Protein AF-A0A271LYV7-F1 (afdb_monomer)

Mean predicted aligned error: 6.84 Å

Radius of gyration: 20.41 Å; Cα contacts (8 Å, |Δi|>4): 568; chains: 1; bounding box: 46×33×56 Å

Solvent-accessible surface area (backbone atoms only — not comparable to full-atom values): 12075 Å² total; per-residue (Å²): 91,60,90,87,60,92,38,33,35,33,24,36,83,88,66,82,36,38,42,35,34,33,42,36,64,50,65,53,48,30,41,21,60,46,59,54,75,88,30,50,50,43,58,80,42,48,75,67,23,56,39,28,34,37,87,86,59,67,81,47,82,77,70,75,66,59,60,60,61,62,74,26,43,58,13,31,33,40,42,34,36,40,40,54,61,94,69,67,44,24,71,50,49,43,35,32,32,33,41,64,59,29,42,28,34,79,88,65,52,62,40,80,49,44,76,68,36,46,28,40,44,59,20,70,74,34,68,42,75,43,90,84,41,51,96,40,43,35,37,37,38,39,58,38,63,32,62,46,77,44,77,39,74,88,72,35,60,53,79,41,64,74,47,77,50,70,49,67,90,70,21,27,49,38,37,38,39,41,45,66,94,60,68,48,67,69,28,28,47,30,30,42,31,36,44,67,49,91,73,57,57,78,40,43,37,40,36,36,30,71,73,83,50,78,44,72,46,72,53,89,86,85,128

Nearest PDB structures (foldseek):
  6jpv-assembly1_B-2  TM=2.930E-01  e=7.916E+00  Homo sapiens
  5z8i-assembly1_A  TM=2.852E-01  e=6.124E+00  Saccharomyces cerevisiae S288C
  7krw-assembly3_A  TM=2.477E-01  e=6.786E+00  Escherichia coli K-12

Secondary structure (DSSP, 8-state):
--TT--S-EEE-SS-SSS--EEEEEEEEEEPTT---GGGEEETTSEEEEEEEE-TT----TTGGG--SSS-PPSEEEEEEEEE--SS--TT---EEEE-TTS-BBTT-PBP--EEEEEPB--PPPPEEE-TT--SSEEEEEESS-EEEEEEETTT---SS-EEEEE-TTT-SEEEEEE--TT--TT-EEEEEEEESSTT--EEEEEEEE-SSSEEEEEPPP--

Sequence (223 aa):
MLDGWPGGMTADFDRDGKIDHIFFMFSEELKGASLSEDDITVEGYTVLSAKTIGDEQTGSLEDLGAEFEGTGDDGVVLIVKLKEGADEDTSATPAITIANNALFDLAGNAFAGLENVPAFDFAPPVATLETSSTKTNIHLQFSEEVSQVTLDTDDTTVSGAVKITFDPSTSTVAEIEVDDSGLNDGDVIKLEIEELSLAKIDIDCILTWDGTKWNVKMGDFYF

pLDDT: mean 84.83, std 13.21, range [38.84, 97.5]

Foldseek 3Di:
DPPPDPAWEFADQVLPLAGFKTKDFAPAWWQFFQADLVQKDWPQKRWAEKTADAPPCFDDVVNLPDGPGGPHDTYRMMMITIDHDPARALPAFIFMWGHWQSIAGPVGDTDGIDGRHTHFRDYDWHWDWDPPDDPFKTKIFTSDFFQDKAWPPVPFFQPFDKDWDDDSVVRGIIIIGTDPPRDDAFGKTWIWIQGPGPVRDTKIWIWGDRVGDTDIDIHDDGD

Structure (mmCIF, N/CA/C/O backbone):
data_AF-A0A271LYV7-F1
#
_entry.id   AF-A0A271LYV7-F1
#
loop_
_atom_site.group_PDB
_atom_site.id
_atom_site.type_symbol
_atom_site.label_atom_id
_atom_site.label_alt_id
_atom_site.label_comp_id
_atom_site.label_asym_id
_atom_site.label_entity_id
_atom_site.label_seq_id
_atom_site.pdbx_PDB_ins_code
_atom_site.Cartn_x
_atom_site.Cartn_y
_atom_site.Cartn_z
_atom_site.occupancy
_atom_site.B_iso_or_equiv
_atom_site.auth_seq_id
_atom_site.auth_comp_id
_atom_site.auth_asym_id
_atom_site.auth_atom_id
_atom_site.p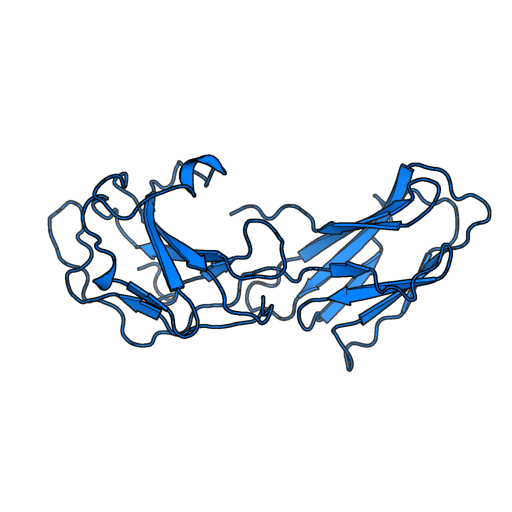dbx_PDB_model_num
ATOM 1 N N . MET A 1 1 ? 19.853 10.961 -13.250 1.00 48.78 1 MET A N 1
ATOM 2 C CA . MET A 1 1 ? 18.901 10.554 -12.199 1.00 48.78 1 MET A CA 1
ATOM 3 C C . MET A 1 1 ? 18.852 11.646 -11.139 1.00 48.78 1 MET A C 1
ATOM 5 O O . MET A 1 1 ? 19.821 12.400 -11.066 1.00 48.78 1 MET A O 1
ATOM 9 N N . LEU A 1 2 ? 17.793 11.746 -10.323 1.00 38.84 2 LEU A N 1
ATOM 10 C CA . LEU A 1 2 ? 17.992 12.294 -8.975 1.00 38.84 2 LEU A CA 1
ATOM 11 C C . LEU A 1 2 ? 19.136 11.475 -8.371 1.00 38.84 2 LEU A C 1
ATOM 13 O O . LEU A 1 2 ? 19.071 10.246 -8.342 1.00 38.84 2 LEU A O 1
ATOM 17 N N . ASP A 1 3 ? 20.248 12.138 -8.078 1.00 40.31 3 ASP A N 1
ATOM 18 C CA . ASP A 1 3 ? 21.507 11.487 -7.730 1.00 40.31 3 ASP A CA 1
ATOM 19 C C . ASP A 1 3 ? 21.304 10.705 -6.417 1.00 40.31 3 ASP A C 1
ATOM 21 O O . ASP A 1 3 ? 21.305 11.293 -5.338 1.00 40.31 3 ASP A O 1
ATOM 25 N N . GLY A 1 4 ? 21.018 9.397 -6.508 1.00 48.81 4 GLY A N 1
ATOM 26 C CA . GLY A 1 4 ? 20.889 8.513 -5.344 1.00 48.81 4 GLY A CA 1
ATOM 27 C C . GLY A 1 4 ? 19.790 7.443 -5.357 1.00 48.81 4 GLY A C 1
ATOM 28 O O . GLY A 1 4 ? 19.867 6.555 -4.515 1.00 48.81 4 GLY A O 1
ATOM 29 N N . TRP A 1 5 ? 18.805 7.472 -6.265 1.00 60.53 5 TRP A N 1
ATOM 30 C CA . TRP A 1 5 ? 17.665 6.532 -6.220 1.00 60.53 5 TRP A CA 1
ATOM 31 C C . TRP A 1 5 ? 17.512 5.758 -7.539 1.00 60.53 5 TRP A C 1
ATOM 33 O O . TRP A 1 5 ? 16.714 6.139 -8.388 1.00 60.53 5 TRP A O 1
ATOM 43 N N . PRO A 1 6 ? 18.307 4.695 -7.765 1.00 61.03 6 PRO A N 1
ATOM 44 C CA . PRO A 1 6 ? 18.199 3.881 -8.977 1.00 61.03 6 PRO A CA 1
ATOM 45 C C . PRO A 1 6 ? 17.039 2.866 -8.935 1.00 61.03 6 PRO A C 1
ATOM 47 O O . PRO A 1 6 ? 16.822 2.179 -9.929 1.00 61.03 6 PRO A O 1
ATOM 50 N N . GLY A 1 7 ? 16.345 2.728 -7.799 1.00 77.00 7 GLY A N 1
ATOM 51 C CA . GLY A 1 7 ? 15.231 1.795 -7.602 1.00 77.00 7 GLY A CA 1
ATOM 52 C C . GLY A 1 7 ? 13.869 2.459 -7.794 1.00 77.00 7 GLY A C 1
ATOM 53 O O . GLY A 1 7 ? 13.738 3.671 -7.627 1.00 77.00 7 GLY A O 1
ATOM 54 N N . GLY A 1 8 ? 12.865 1.658 -8.151 1.00 89.38 8 GLY A N 1
ATOM 55 C CA . GLY A 1 8 ? 11.474 2.108 -8.163 1.00 89.38 8 GLY A CA 1
ATOM 56 C C . GLY A 1 8 ? 10.907 2.222 -6.745 1.00 89.38 8 GLY A C 1
ATOM 57 O O . GLY A 1 8 ? 11.464 1.638 -5.823 1.00 89.38 8 GLY A O 1
ATOM 58 N N . MET A 1 9 ? 9.823 2.969 -6.565 1.00 90.31 9 MET A N 1
ATOM 59 C CA . MET A 1 9 ? 9.079 3.092 -5.303 1.00 90.31 9 MET A CA 1
ATOM 60 C C . MET A 1 9 ? 7.790 2.284 -5.422 1.00 90.31 9 MET A C 1
ATOM 62 O O . MET A 1 9 ? 7.043 2.513 -6.377 1.00 90.31 9 MET A O 1
ATOM 66 N N . THR A 1 10 ? 7.554 1.331 -4.521 1.00 91.81 10 THR A N 1
ATOM 67 C CA . THR A 1 10 ? 6.313 0.541 -4.503 1.00 91.81 10 THR A CA 1
ATOM 68 C C . THR A 1 10 ? 5.132 1.393 -4.056 1.00 91.81 10 THR A C 1
ATOM 70 O O . THR A 1 10 ? 5.293 2.400 -3.370 1.00 91.81 10 THR A O 1
ATOM 73 N N . ALA A 1 11 ? 3.933 1.015 -4.480 1.00 88.38 11 ALA A N 1
ATOM 74 C CA . ALA A 1 11 ? 2.702 1.602 -3.986 1.00 88.38 11 ALA A CA 1
ATOM 75 C C . ALA A 1 11 ? 1.562 0.585 -4.043 1.00 88.38 11 ALA A C 1
ATOM 77 O O . ALA A 1 11 ? 1.473 -0.202 -4.988 1.00 88.38 11 ALA A O 1
ATOM 78 N N . ASP A 1 12 ? 0.686 0.680 -3.048 1.00 87.12 12 ASP A N 1
ATOM 79 C CA . ASP A 1 12 ? -0.657 0.112 -3.043 1.00 87.12 12 ASP A CA 1
ATOM 80 C C . ASP A 1 12 ? -1.643 1.257 -3.318 1.00 87.12 12 ASP A C 1
ATOM 82 O O . ASP A 1 12 ? -1.984 2.062 -2.443 1.00 87.12 12 ASP A O 1
ATOM 86 N N . PHE A 1 13 ? -2.004 1.418 -4.587 1.00 83.75 13 PHE A N 1
ATOM 87 C CA . PHE A 1 13 ? -2.774 2.561 -5.053 1.00 83.75 13 PHE A CA 1
ATOM 88 C C . PHE A 1 13 ? -4.265 2.427 -4.725 1.00 83.75 13 PHE A C 1
ATOM 90 O O . PHE A 1 13 ? -4.916 3.434 -4.416 1.00 83.75 13 PHE A O 1
ATOM 97 N N . ASP A 1 14 ? -4.822 1.215 -4.795 1.00 82.88 14 ASP A N 1
ATOM 98 C CA . ASP A 1 14 ? -6.233 0.950 -4.488 1.00 82.88 14 ASP A CA 1
ATOM 99 C C . ASP A 1 14 ? -6.501 0.536 -3.028 1.00 82.88 14 ASP A C 1
ATOM 101 O O . ASP A 1 14 ? -7.663 0.545 -2.599 1.00 82.88 14 ASP A O 1
ATOM 105 N N . ARG A 1 15 ? -5.437 0.360 -2.237 1.00 81.38 15 ARG A N 1
ATOM 106 C CA . ARG A 1 15 ? -5.425 0.091 -0.790 1.00 81.38 15 ARG A CA 1
ATOM 107 C C . ARG A 1 15 ? -6.021 -1.259 -0.434 1.00 81.38 15 ARG A C 1
ATOM 109 O O . ARG A 1 15 ? -6.722 -1.376 0.580 1.00 81.38 15 ARG A O 1
ATOM 116 N N . ASP A 1 16 ? -5.806 -2.255 -1.284 1.00 83.62 16 ASP A N 1
ATOM 117 C CA . ASP A 1 16 ? -6.280 -3.619 -1.064 1.00 83.62 16 ASP A CA 1
ATOM 118 C C . ASP A 1 16 ? -5.273 -4.510 -0.311 1.00 83.62 16 ASP A C 1
ATOM 120 O O . ASP A 1 16 ? -5.559 -5.687 -0.081 1.00 83.62 16 ASP A O 1
ATOM 124 N N . GLY A 1 17 ? -4.156 -3.935 0.148 1.00 86.00 17 GLY A N 1
ATOM 125 C CA . GLY A 1 17 ? -3.074 -4.631 0.841 1.00 86.00 17 GLY A CA 1
ATOM 126 C C . GLY A 1 17 ? -2.022 -5.182 -0.114 1.00 86.00 17 GLY A C 1
ATOM 127 O O . GLY A 1 17 ? -1.203 -6.001 0.309 1.00 86.00 17 GLY A O 1
ATOM 128 N N . LYS A 1 18 ? -2.055 -4.783 -1.392 1.00 89.38 18 LYS A N 1
ATOM 129 C CA . LYS A 1 18 ? -1.162 -5.308 -2.422 1.00 89.38 18 LYS A CA 1
ATOM 130 C C . LYS A 1 18 ? -0.436 -4.217 -3.168 1.00 89.38 18 LYS A C 1
ATOM 132 O O . LYS A 1 18 ? -0.996 -3.190 -3.531 1.00 89.38 18 LYS A O 1
ATOM 137 N N . ILE A 1 19 ? 0.816 -4.493 -3.501 1.00 91.69 19 ILE A N 1
ATOM 138 C CA . ILE A 1 19 ? 1.571 -3.624 -4.394 1.00 91.69 19 ILE A CA 1
ATOM 139 C C . ILE A 1 19 ? 1.031 -3.804 -5.812 1.00 91.69 19 ILE A C 1
ATOM 141 O O . ILE A 1 19 ? 1.213 -4.840 -6.465 1.00 91.69 19 ILE A O 1
ATOM 145 N N . ASP A 1 20 ? 0.395 -2.755 -6.315 1.00 91.00 20 ASP A N 1
ATOM 146 C CA . ASP A 1 20 ? -0.193 -2.705 -7.647 1.00 91.00 20 ASP A CA 1
ATOM 147 C C . ASP A 1 20 ? 0.516 -1.694 -8.563 1.00 91.00 20 ASP A C 1
ATOM 149 O O . ASP A 1 20 ? 0.279 -1.703 -9.775 1.00 91.00 20 ASP A O 1
ATOM 153 N N . HIS A 1 21 ? 1.447 -0.886 -8.034 1.00 91.50 21 HIS A N 1
ATOM 154 C CA . HIS A 1 21 ? 2.257 0.045 -8.821 1.00 91.50 21 HIS A CA 1
ATOM 155 C C . HIS A 1 21 ? 3.717 0.146 -8.358 1.00 91.50 21 HIS A C 1
ATOM 157 O O . HIS A 1 21 ? 4.052 -0.028 -7.187 1.00 91.50 21 HIS A O 1
ATOM 163 N N . ILE A 1 22 ? 4.597 0.487 -9.304 1.00 91.88 22 ILE A N 1
ATOM 164 C CA . ILE A 1 22 ? 5.955 0.971 -9.037 1.00 91.88 22 ILE A CA 1
ATOM 165 C C . ILE A 1 22 ? 6.205 2.262 -9.819 1.00 91.88 22 ILE A C 1
ATOM 167 O O . ILE A 1 22 ? 5.954 2.330 -11.025 1.00 91.88 22 ILE A O 1
ATOM 171 N N . PHE A 1 23 ? 6.763 3.263 -9.141 1.00 89.38 23 PHE A N 1
ATOM 172 C CA . PHE A 1 23 ? 7.129 4.559 -9.712 1.00 89.38 23 PHE A CA 1
ATOM 173 C C . PHE A 1 23 ? 8.644 4.690 -9.878 1.00 89.38 23 PHE A C 1
ATOM 175 O O . PHE A 1 23 ? 9.401 4.416 -8.950 1.00 89.38 23 PHE A O 1
ATOM 182 N N . PHE A 1 24 ? 9.099 5.185 -11.028 1.00 89.12 24 PHE A N 1
ATOM 183 C CA . PHE A 1 24 ? 10.498 5.558 -11.257 1.00 89.12 24 PHE A CA 1
ATOM 184 C C . PHE A 1 24 ? 10.589 7.029 -11.625 1.00 89.12 24 PHE A C 1
ATOM 186 O O . PHE A 1 24 ? 9.829 7.501 -12.468 1.00 89.12 24 PHE A O 1
ATOM 193 N N . MET A 1 25 ? 11.570 7.730 -11.059 1.00 86.88 25 MET A N 1
ATOM 194 C CA . MET A 1 25 ? 11.865 9.120 -11.401 1.00 86.88 25 MET A CA 1
ATOM 195 C C . MET A 1 25 ? 13.155 9.214 -12.214 1.00 86.88 25 MET A C 1
ATOM 197 O O . MET A 1 25 ? 14.236 8.824 -11.764 1.00 86.88 25 MET A O 1
ATOM 201 N N . PHE A 1 26 ? 13.058 9.792 -13.404 1.00 86.12 26 PHE A N 1
ATOM 202 C CA . PHE A 1 26 ? 14.192 10.059 -14.277 1.00 86.12 26 PHE A CA 1
ATOM 203 C C . PHE A 1 26 ? 14.665 11.507 -14.106 1.00 86.12 26 PHE A C 1
ATOM 205 O O . PHE A 1 26 ? 13.935 12.379 -13.649 1.00 86.12 26 PHE A O 1
ATOM 212 N N . SER A 1 27 ? 15.931 11.784 -14.435 1.00 86.81 27 SER A N 1
ATOM 213 C CA . SER A 1 27 ? 16.455 13.166 -14.378 1.00 86.81 27 SER A CA 1
ATOM 214 C C . SER A 1 27 ? 16.060 14.034 -15.562 1.00 86.81 27 SER A C 1
ATOM 216 O O . SER A 1 27 ? 16.416 15.208 -15.594 1.00 86.81 27 SER A O 1
ATOM 218 N N . GLU A 1 28 ? 15.441 13.436 -16.568 1.00 88.19 28 GLU A N 1
ATOM 219 C CA . GLU A 1 28 ? 15.064 14.081 -17.813 1.00 88.19 28 GLU A CA 1
ATOM 220 C C . GLU A 1 28 ? 13.794 13.434 -18.351 1.00 88.19 28 GLU A C 1
ATOM 222 O O . GLU A 1 28 ? 13.420 12.339 -17.921 1.00 88.19 28 GLU A O 1
ATOM 227 N N . GLU A 1 29 ? 13.134 14.131 -19.270 1.00 90.00 29 GLU A N 1
ATOM 228 C CA . GLU A 1 29 ? 11.930 13.632 -19.918 1.00 90.00 29 GLU A CA 1
ATOM 229 C C . GLU A 1 29 ? 12.264 12.446 -20.824 1.00 90.00 29 GLU A C 1
ATOM 231 O O . GLU A 1 29 ? 13.094 12.521 -21.738 1.00 90.00 29 GLU A O 1
ATOM 236 N N . LEU A 1 30 ? 11.574 11.347 -20.560 1.00 88.62 30 LEU A N 1
ATOM 237 C CA . LEU A 1 30 ? 11.517 10.176 -21.403 1.00 88.62 30 LEU A CA 1
ATOM 238 C C . LEU A 1 30 ? 10.464 10.364 -22.484 1.00 88.62 30 LEU A C 1
ATOM 240 O O . LEU A 1 30 ? 9.424 10.984 -22.275 1.00 88.62 30 LEU A O 1
ATOM 244 N N . LYS A 1 31 ? 10.718 9.747 -23.629 1.00 88.69 31 LYS A N 1
ATOM 245 C CA . LYS A 1 31 ? 9.771 9.651 -24.725 1.00 88.69 31 LYS A CA 1
ATOM 246 C C . LYS A 1 31 ? 8.730 8.572 -24.436 1.00 88.69 31 LYS A C 1
ATOM 248 O O . LYS A 1 31 ? 9.086 7.395 -24.304 1.00 88.69 31 LYS A O 1
ATOM 253 N N . GLY A 1 32 ? 7.448 8.929 -24.449 1.00 75.25 32 GLY A N 1
ATOM 254 C CA . GLY A 1 32 ? 6.411 8.050 -23.895 1.00 75.25 32 GLY A CA 1
ATOM 255 C C . GLY A 1 32 ? 5.999 6.819 -24.701 1.00 75.25 32 GLY A C 1
ATOM 256 O O . GLY A 1 32 ? 5.291 5.953 -24.195 1.00 75.25 32 GLY A O 1
ATOM 257 N N . ALA A 1 33 ? 6.501 6.664 -25.926 1.00 67.06 33 ALA A N 1
ATOM 258 C CA . ALA A 1 33 ? 6.183 5.537 -26.807 1.00 67.06 33 ALA A CA 1
ATOM 259 C C . ALA A 1 33 ? 7.349 4.544 -26.996 1.00 67.06 33 ALA A C 1
ATOM 261 O O . ALA A 1 33 ? 7.632 4.149 -28.128 1.00 67.06 33 ALA A O 1
ATOM 262 N N . SER A 1 34 ? 8.071 4.186 -25.929 1.00 67.75 34 SER A N 1
ATOM 263 C CA . SER A 1 34 ? 9.285 3.352 -26.038 1.00 67.75 34 SER A CA 1
ATOM 264 C C . SER A 1 34 ? 9.191 1.932 -25.464 1.00 67.75 34 SER A C 1
ATOM 266 O O . SER A 1 34 ? 10.001 1.100 -25.857 1.00 67.75 34 SER A O 1
ATOM 268 N N . LEU A 1 35 ? 8.187 1.625 -24.635 1.00 78.94 35 LEU A N 1
ATOM 269 C CA . LEU A 1 35 ? 8.114 0.364 -23.888 1.00 78.94 35 LEU A CA 1
ATOM 270 C C . LEU A 1 35 ? 7.275 -0.729 -24.562 1.00 78.94 35 LEU A C 1
ATOM 272 O O . LEU A 1 35 ? 6.224 -0.461 -25.148 1.00 78.94 35 LEU A O 1
ATOM 276 N N . SER A 1 36 ? 7.713 -1.969 -24.373 1.00 82.25 36 SER A N 1
ATOM 277 C CA . SER A 1 36 ? 6.987 -3.212 -24.627 1.00 82.25 36 SER A CA 1
ATOM 278 C C . SER A 1 36 ? 6.827 -4.038 -23.343 1.00 82.25 36 SER A C 1
ATOM 280 O O . SER A 1 36 ? 7.477 -3.773 -22.333 1.00 82.25 36 SER A O 1
ATOM 282 N N . GLU A 1 37 ? 5.958 -5.050 -23.380 1.00 80.38 37 GLU A N 1
ATOM 283 C CA . GLU A 1 37 ? 5.706 -5.951 -22.242 1.00 80.38 37 GLU A CA 1
ATOM 284 C C . GLU A 1 37 ? 6.978 -6.683 -21.774 1.00 80.38 37 GLU A C 1
ATOM 286 O O . GLU A 1 37 ? 7.167 -6.898 -20.580 1.00 80.38 37 GLU A O 1
ATOM 291 N N . ASP A 1 38 ? 7.891 -6.997 -22.699 1.00 87.44 38 ASP A N 1
ATOM 292 C CA . ASP A 1 38 ? 9.134 -7.723 -22.407 1.00 87.44 38 ASP A CA 1
ATOM 293 C C . ASP A 1 38 ? 10.254 -6.824 -21.845 1.00 87.44 38 ASP A C 1
ATOM 295 O O . ASP A 1 38 ? 11.307 -7.322 -21.436 1.00 87.44 38 ASP A O 1
ATOM 299 N N . ASP A 1 39 ? 10.065 -5.501 -21.835 1.00 91.56 39 ASP A N 1
ATOM 300 C CA . ASP A 1 39 ? 11.108 -4.555 -21.428 1.00 91.56 39 ASP A CA 1
ATOM 301 C C . ASP A 1 39 ? 11.232 -4.397 -19.913 1.00 91.56 39 ASP A C 1
ATOM 303 O O . ASP A 1 39 ? 12.250 -3.891 -19.436 1.00 91.56 39 ASP A O 1
ATOM 307 N N . ILE A 1 40 ? 10.213 -4.797 -19.151 1.00 92.75 40 ILE A N 1
ATOM 308 C CA . ILE A 1 40 ? 10.175 -4.626 -17.700 1.00 92.75 40 ILE A CA 1
ATOM 309 C C . ILE A 1 40 ? 9.771 -5.943 -17.054 1.00 92.75 40 ILE A C 1
ATOM 311 O O . ILE A 1 40 ? 8.741 -6.525 -17.377 1.00 92.75 40 ILE A O 1
ATOM 315 N N . THR A 1 41 ? 10.555 -6.382 -16.075 1.00 95.38 41 THR A N 1
ATOM 316 C CA . THR A 1 41 ? 10.191 -7.516 -15.221 1.00 95.38 41 THR A CA 1
ATOM 317 C C . THR A 1 41 ? 10.328 -7.134 -13.761 1.00 95.38 41 THR A C 1
ATOM 319 O O . THR A 1 41 ? 11.296 -6.468 -13.385 1.00 95.38 41 THR A O 1
ATOM 322 N N . VAL A 1 42 ? 9.401 -7.617 -12.939 1.00 94.69 42 VAL A N 1
ATOM 323 C CA . VAL A 1 42 ? 9.387 -7.403 -11.491 1.00 94.69 42 VAL A CA 1
ATOM 324 C C . VAL A 1 42 ? 9.282 -8.766 -10.810 1.00 94.69 42 VAL A C 1
ATOM 326 O O . VAL A 1 42 ? 8.351 -9.528 -11.070 1.00 94.69 42 VAL A O 1
ATOM 329 N N . GLU A 1 43 ? 10.274 -9.118 -9.993 1.00 94.12 43 GLU A N 1
ATOM 330 C CA . GLU A 1 43 ? 10.351 -10.428 -9.341 1.00 94.12 43 GLU A CA 1
ATOM 331 C C . GLU A 1 43 ? 9.141 -10.665 -8.432 1.00 94.12 43 GLU A C 1
ATOM 333 O O . GLU A 1 43 ? 8.915 -9.908 -7.498 1.00 94.12 43 GLU A O 1
ATOM 338 N N . GLY A 1 44 ? 8.379 -11.733 -8.695 1.00 92.44 44 GLY A N 1
ATOM 339 C CA . GLY A 1 44 ? 7.182 -12.084 -7.918 1.00 92.44 44 GLY A CA 1
ATOM 340 C C . GLY A 1 44 ? 5.875 -11.470 -8.432 1.00 92.44 44 GLY A C 1
ATOM 341 O O . GLY A 1 44 ? 4.806 -11.892 -7.994 1.00 92.44 44 GLY A O 1
ATOM 342 N N . TYR A 1 45 ? 5.935 -10.568 -9.416 1.00 94.12 45 TYR A N 1
ATOM 343 C CA . TYR A 1 45 ? 4.774 -9.831 -9.922 1.00 94.12 45 TYR A CA 1
ATOM 344 C C . TYR A 1 45 ? 4.552 -10.100 -11.410 1.00 94.12 45 TYR A C 1
ATOM 346 O O . TYR A 1 45 ? 5.474 -10.395 -12.172 1.00 94.12 45 TYR A O 1
ATOM 354 N N . THR A 1 46 ? 3.299 -9.978 -11.845 1.00 93.31 46 THR A N 1
ATOM 355 C CA . THR A 1 46 ? 2.975 -9.872 -13.274 1.00 93.31 46 THR A CA 1
ATOM 356 C C . THR A 1 46 ? 2.908 -8.399 -13.641 1.00 93.31 46 THR A C 1
ATOM 358 O O . THR A 1 46 ? 2.103 -7.672 -13.062 1.00 93.31 46 THR A O 1
ATOM 361 N N . VAL A 1 47 ? 3.715 -7.957 -14.604 1.00 92.25 47 VAL A N 1
ATOM 362 C CA . VAL A 1 47 ? 3.615 -6.587 -15.117 1.00 92.25 47 VAL A CA 1
ATOM 363 C C . VAL A 1 47 ? 2.407 -6.495 -16.045 1.00 92.25 47 VAL A C 1
ATOM 365 O O . VAL A 1 47 ? 2.279 -7.284 -16.977 1.00 92.25 47 VAL A O 1
ATOM 368 N N . LEU A 1 48 ? 1.494 -5.570 -15.760 1.00 89.81 48 LEU A N 1
ATOM 369 C CA . LEU A 1 48 ? 0.259 -5.380 -16.523 1.00 89.81 48 LEU A CA 1
ATOM 370 C C . LEU A 1 48 ? 0.392 -4.276 -17.570 1.00 89.81 48 LEU A C 1
ATOM 372 O O . LEU A 1 48 ? -0.152 -4.403 -18.665 1.00 89.81 48 LEU A O 1
ATOM 376 N N . SER A 1 49 ? 1.083 -3.190 -17.221 1.00 87.75 49 SER A N 1
ATOM 377 C CA . SER A 1 49 ? 1.346 -2.066 -18.117 1.00 87.75 49 SER A CA 1
ATOM 378 C C . SER A 1 49 ? 2.456 -1.168 -17.601 1.00 87.75 49 SER A C 1
ATOM 380 O O . SER A 1 49 ? 2.855 -1.250 -16.439 1.00 87.75 49 SER A O 1
ATOM 382 N N . ALA A 1 50 ? 2.956 -0.296 -18.473 1.00 87.31 50 ALA A N 1
ATOM 383 C CA . ALA A 1 50 ? 3.889 0.751 -18.100 1.00 87.31 50 ALA A CA 1
ATOM 384 C C . ALA A 1 50 ? 3.689 2.001 -18.970 1.00 87.31 50 ALA A C 1
ATOM 386 O O . ALA A 1 50 ? 3.463 1.890 -20.177 1.00 87.31 50 ALA A O 1
ATOM 387 N N . LYS A 1 51 ? 3.762 3.191 -18.366 1.00 84.81 51 LYS A N 1
ATOM 388 C CA . LYS A 1 51 ? 3.535 4.481 -19.039 1.00 84.81 51 LYS A CA 1
ATOM 389 C C . LYS A 1 51 ? 4.407 5.570 -18.419 1.00 84.81 51 LYS A C 1
ATOM 391 O O . LYS A 1 51 ? 4.549 5.621 -17.200 1.00 84.81 51 LYS A O 1
ATOM 396 N N . THR A 1 52 ? 4.943 6.470 -19.238 1.00 84.62 52 THR A N 1
ATOM 397 C CA . THR A 1 52 ? 5.537 7.716 -18.744 1.00 84.62 52 THR A CA 1
ATOM 398 C C . THR A 1 52 ? 4.492 8.822 -18.614 1.00 84.62 52 THR A C 1
ATOM 400 O O . THR A 1 52 ? 3.550 8.900 -19.409 1.00 84.62 52 THR A O 1
ATOM 403 N N . ILE A 1 53 ? 4.659 9.677 -17.609 1.00 79.94 53 ILE A N 1
ATOM 404 C CA . ILE A 1 53 ? 3.798 10.834 -17.350 1.00 79.94 53 ILE A CA 1
ATOM 405 C C . ILE A 1 53 ? 4.645 12.083 -17.077 1.00 79.94 53 ILE A C 1
ATOM 407 O O . ILE A 1 53 ? 5.759 11.999 -16.540 1.00 79.94 53 ILE A O 1
ATOM 411 N N . GLY A 1 54 ? 4.120 13.239 -17.487 1.00 76.62 54 GLY A N 1
ATOM 412 C CA . GLY A 1 54 ? 4.720 14.543 -17.204 1.00 76.62 54 GLY A CA 1
ATOM 413 C C . GLY A 1 54 ? 4.717 14.866 -15.708 1.00 76.62 54 GLY A C 1
ATOM 414 O O . GLY A 1 54 ? 3.972 14.269 -14.936 1.00 76.62 54 GLY A O 1
ATOM 415 N N . ASP A 1 55 ? 5.535 15.832 -15.296 1.00 67.94 55 ASP A N 1
ATOM 416 C CA . ASP A 1 55 ? 5.628 16.283 -13.898 1.00 67.94 55 ASP A CA 1
ATOM 417 C C . ASP A 1 55 ? 4.355 16.994 -13.397 1.00 67.94 55 ASP A C 1
ATOM 419 O O . ASP A 1 55 ? 4.056 16.965 -12.206 1.00 67.94 55 ASP A O 1
ATOM 423 N N . GLU A 1 56 ? 3.584 17.605 -14.301 1.00 63.09 56 GLU A N 1
ATOM 424 C CA . GLU A 1 56 ? 2.330 18.306 -13.989 1.00 63.09 56 GLU A CA 1
ATOM 425 C C . GLU A 1 56 ? 1.094 17.386 -13.918 1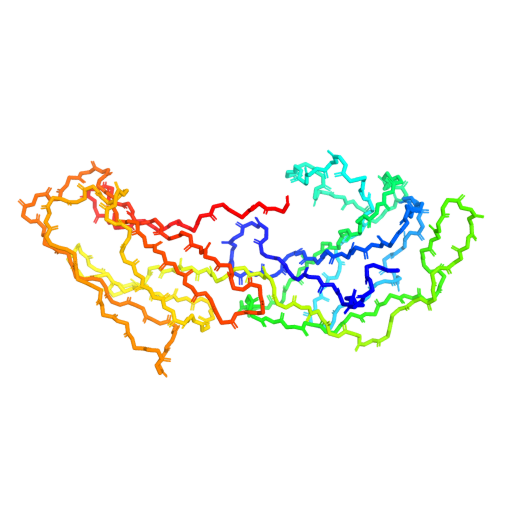.00 63.09 56 GLU A C 1
ATOM 427 O O . GLU A 1 56 ? 0.026 17.825 -13.484 1.00 63.09 56 GLU A O 1
ATOM 432 N N . GLN A 1 57 ? 1.210 16.120 -14.333 1.00 59.06 57 GLN A N 1
ATOM 433 C CA . GLN A 1 57 ? 0.136 15.131 -14.222 1.00 59.06 57 GLN A CA 1
ATOM 434 C C . GLN A 1 57 ? 0.344 14.302 -12.955 1.00 59.06 57 GLN A C 1
ATOM 436 O O . GLN A 1 57 ? 0.909 13.215 -12.990 1.00 59.06 57 GLN A O 1
ATOM 441 N N . THR A 1 58 ? -0.114 14.808 -11.811 1.00 52.84 58 THR A N 1
ATOM 442 C CA . THR A 1 58 ? -0.251 13.962 -10.622 1.00 52.84 58 THR A CA 1
ATOM 443 C C . THR A 1 58 ? -1.331 12.919 -10.895 1.00 52.84 58 THR A C 1
ATOM 445 O O . THR A 1 58 ? -2.438 13.264 -11.309 1.00 52.84 58 THR A O 1
ATOM 448 N N . GLY A 1 59 ? -0.972 11.642 -10.730 1.00 52.22 59 GLY A N 1
ATOM 449 C CA . GLY A 1 59 ? -1.734 10.477 -11.178 1.00 52.22 59 GLY A CA 1
ATOM 450 C C . GLY A 1 59 ? -3.203 10.519 -10.778 1.00 52.22 59 GLY A C 1
ATOM 451 O O . GLY A 1 59 ? -3.582 10.111 -9.679 1.00 52.22 59 GLY A O 1
ATOM 452 N N . SER A 1 60 ? -4.054 10.979 -11.694 1.00 56.03 60 SER A N 1
ATOM 453 C CA . SER A 1 60 ? -5.477 10.728 -11.562 1.00 56.03 60 SER A CA 1
ATOM 454 C C . SER A 1 60 ? -5.700 9.223 -11.739 1.00 56.03 60 SER A C 1
ATOM 456 O O . SER A 1 60 ? -4.990 8.569 -12.501 1.00 56.03 60 SER A O 1
ATOM 458 N N . LEU A 1 61 ? -6.696 8.651 -11.056 1.00 53.22 61 LEU A N 1
ATOM 459 C CA . LEU A 1 61 ? -7.082 7.235 -11.205 1.00 53.22 61 LEU A CA 1
ATOM 460 C C . LEU A 1 61 ? -7.291 6.815 -12.677 1.00 53.22 61 LEU A C 1
ATOM 462 O O . LEU A 1 61 ? -7.184 5.635 -13.006 1.00 53.22 61 LEU A O 1
ATOM 466 N N . GLU A 1 62 ? -7.589 7.770 -13.564 1.00 57.06 62 GLU A N 1
ATOM 467 C CA . GLU A 1 62 ? -7.765 7.547 -15.001 1.00 57.06 62 GLU A CA 1
ATOM 468 C C . GLU A 1 62 ? -6.427 7.345 -15.747 1.00 57.06 62 GLU A C 1
ATOM 470 O O . GLU A 1 62 ? -6.390 6.601 -16.728 1.00 57.06 62 GLU A O 1
ATOM 475 N N . ASP A 1 63 ? -5.317 7.908 -15.254 1.00 56.31 63 ASP A N 1
ATOM 476 C CA . ASP A 1 63 ? -3.975 7.775 -15.850 1.00 56.31 63 ASP A CA 1
ATOM 477 C C . ASP A 1 63 ? -3.315 6.408 -15.568 1.00 56.31 63 ASP A C 1
ATOM 479 O O . ASP A 1 63 ? -2.368 6.015 -16.253 1.00 56.31 63 ASP A O 1
ATOM 483 N N . LEU A 1 64 ? -3.858 5.646 -14.612 1.00 60.25 64 LEU A N 1
ATOM 484 C CA . LEU A 1 64 ? -3.369 4.336 -14.138 1.00 60.25 64 LEU A CA 1
ATOM 485 C C . LEU A 1 64 ? -4.027 3.135 -14.840 1.00 60.25 64 LEU A C 1
ATOM 487 O O . LEU A 1 64 ? -3.822 1.968 -14.483 1.00 60.25 64 LEU A O 1
ATOM 491 N N . GLY A 1 65 ? -4.861 3.410 -15.842 1.00 57.75 65 GLY A N 1
ATOM 492 C CA . GLY A 1 65 ? -5.495 2.412 -16.702 1.00 57.75 65 GLY A CA 1
ATOM 493 C C . GLY A 1 65 ? -4.696 2.064 -17.960 1.00 57.75 65 GLY A C 1
ATOM 494 O O . GLY A 1 65 ? -5.260 1.433 -18.848 1.00 57.75 65 GLY A O 1
ATOM 495 N N . ALA A 1 66 ? -3.438 2.508 -18.078 1.00 55.03 66 ALA A N 1
ATOM 496 C CA . ALA A 1 66 ? -2.662 2.384 -19.311 1.00 55.03 66 ALA A CA 1
ATOM 497 C C . ALA A 1 66 ? -2.522 0.923 -19.777 1.00 55.03 66 ALA A C 1
ATOM 499 O O . ALA A 1 66 ? -2.391 0.018 -18.956 1.00 55.03 66 ALA A O 1
ATOM 500 N N . GLU A 1 67 ? -2.514 0.709 -21.093 1.00 58.34 67 GLU A N 1
ATOM 501 C CA . GLU A 1 67 ? -2.119 -0.546 -21.740 1.00 58.34 67 GLU A CA 1
ATOM 502 C C . GLU A 1 67 ? -0.665 -0.402 -22.223 1.00 58.34 67 GLU A C 1
ATOM 504 O O . GLU A 1 67 ? -0.227 0.702 -22.562 1.00 58.34 67 GLU A O 1
ATOM 509 N N . PHE A 1 68 ? 0.104 -1.495 -22.257 1.00 57.78 68 PHE A N 1
ATOM 510 C CA . PHE A 1 68 ? 1.342 -1.518 -23.037 1.00 57.78 68 PHE A CA 1
ATOM 511 C C . PHE A 1 68 ? 0.958 -1.293 -24.497 1.00 57.78 68 PHE A C 1
ATOM 513 O O . PHE A 1 68 ? 0.412 -2.212 -25.083 1.00 57.78 68 PHE A O 1
ATOM 520 N N . GLU A 1 69 ? 1.146 -0.085 -25.036 1.00 48.31 69 GLU A N 1
ATOM 521 C CA . GLU A 1 69 ? 1.432 0.230 -26.450 1.00 48.31 69 GLU A CA 1
ATOM 522 C C . GLU A 1 69 ? 1.400 1.755 -26.652 1.00 48.31 69 GLU A C 1
ATOM 524 O O . GLU A 1 69 ? 0.338 2.352 -26.784 1.00 48.31 69 GLU A O 1
ATOM 529 N N . GLY A 1 70 ? 2.567 2.405 -26.737 1.00 51.16 70 GLY A N 1
ATOM 530 C CA . GLY A 1 70 ? 2.741 3.689 -27.440 1.00 51.16 70 GLY A CA 1
ATOM 531 C C . GLY A 1 70 ? 1.938 4.918 -26.974 1.00 51.16 70 GLY A C 1
ATOM 532 O O . GLY A 1 70 ? 1.977 5.936 -27.663 1.00 51.16 70 GLY A O 1
ATOM 533 N N . THR A 1 71 ? 1.212 4.850 -25.857 1.00 54.62 71 THR A N 1
ATOM 534 C CA . THR A 1 71 ? 0.279 5.891 -25.382 1.00 54.62 71 THR A CA 1
ATOM 535 C C . THR A 1 71 ? 0.807 6.702 -24.197 1.00 54.62 71 THR A C 1
ATOM 537 O O . THR A 1 71 ? 0.034 7.414 -23.556 1.00 54.62 71 THR A O 1
ATOM 540 N N . GLY A 1 72 ? 2.093 6.579 -23.861 1.00 63.22 72 GLY A N 1
ATOM 541 C CA . GLY A 1 72 ? 2.727 7.441 -22.867 1.00 63.22 72 GLY A CA 1
ATOM 542 C C . GLY A 1 72 ? 2.879 8.864 -23.380 1.00 63.22 72 GLY A C 1
ATOM 543 O O . GLY A 1 72 ? 3.240 9.069 -24.541 1.00 63.22 72 GLY A O 1
ATOM 544 N N . ASP A 1 73 ? 2.627 9.830 -22.502 1.00 77.31 73 ASP A N 1
ATOM 545 C CA . ASP A 1 73 ? 3.054 11.203 -22.732 1.00 77.31 73 ASP A CA 1
ATOM 546 C C . ASP A 1 73 ? 4.557 11.283 -22.459 1.00 77.31 73 ASP A C 1
ATOM 548 O O . ASP A 1 73 ? 5.103 10.498 -21.677 1.00 77.31 73 ASP A O 1
ATOM 552 N N . ASP A 1 74 ? 5.243 12.213 -23.111 1.00 86.44 74 ASP A N 1
ATOM 553 C CA . ASP A 1 74 ? 6.624 12.507 -22.746 1.00 86.44 74 ASP A CA 1
ATOM 554 C C . ASP A 1 74 ? 6.663 12.958 -21.274 1.00 86.44 74 ASP A C 1
ATOM 556 O O . ASP A 1 74 ? 5.792 13.711 -20.828 1.00 86.44 74 ASP A O 1
ATOM 560 N N . GLY A 1 75 ? 7.620 12.455 -20.493 1.00 86.94 75 GLY A N 1
ATOM 561 C CA . GLY A 1 75 ? 7.520 12.598 -19.045 1.00 86.94 75 GLY A CA 1
ATOM 562 C C . GLY A 1 75 ? 8.711 12.115 -18.231 1.00 86.94 75 GLY A C 1
ATOM 563 O O . GLY A 1 75 ? 9.524 11.322 -18.694 1.00 86.94 75 GLY A O 1
ATOM 564 N N . VAL A 1 76 ? 8.821 12.608 -16.998 1.00 87.75 76 VAL A N 1
ATOM 565 C CA . VAL A 1 76 ? 9.941 12.312 -16.082 1.00 87.75 76 VAL A CA 1
ATOM 566 C C . VAL A 1 76 ? 9.650 11.157 -15.124 1.00 87.75 76 VAL A C 1
ATOM 568 O O . VAL A 1 76 ? 10.570 10.664 -14.471 1.00 87.75 76 VAL A O 1
ATOM 571 N N . VAL A 1 77 ? 8.393 10.716 -15.034 1.00 86.69 77 VAL A N 1
ATOM 572 C CA . VAL A 1 77 ? 7.991 9.579 -14.201 1.00 86.69 77 VAL A CA 1
ATOM 573 C C . VAL A 1 77 ? 7.580 8.422 -15.093 1.00 86.69 77 VAL A C 1
ATOM 575 O O . VAL A 1 77 ? 6.810 8.615 -16.028 1.00 86.69 77 VAL A O 1
ATOM 578 N N . LEU A 1 78 ? 8.064 7.220 -14.787 1.00 88.00 78 LEU A N 1
ATOM 579 C CA . LEU A 1 78 ? 7.532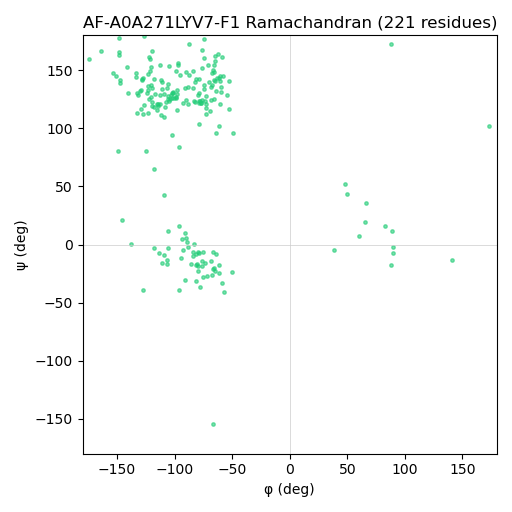 5.965 -15.313 1.00 88.00 78 LEU A CA 1
ATOM 580 C C . LEU A 1 78 ? 6.678 5.310 -14.233 1.00 88.00 78 LEU A C 1
ATOM 582 O O . LEU A 1 78 ? 7.166 5.059 -13.132 1.00 88.00 78 LEU A O 1
ATOM 586 N N . ILE A 1 79 ? 5.436 4.995 -14.575 1.00 88.12 79 ILE A N 1
ATOM 587 C CA . ILE A 1 79 ? 4.532 4.195 -13.756 1.00 88.12 79 ILE A CA 1
ATOM 588 C C . ILE A 1 79 ? 4.478 2.800 -14.358 1.00 88.12 79 ILE A C 1
ATOM 590 O O . ILE A 1 79 ? 4.229 2.654 -15.555 1.00 88.12 79 ILE A O 1
ATOM 594 N N . VAL A 1 80 ? 4.689 1.786 -13.529 1.00 89.81 80 VAL A N 1
ATOM 595 C CA . VAL A 1 80 ? 4.534 0.375 -13.882 1.00 89.81 80 VAL A CA 1
ATOM 596 C C . VAL A 1 80 ? 3.383 -0.187 -13.067 1.00 89.81 80 VAL A C 1
ATOM 598 O O . VAL A 1 80 ? 3.451 -0.181 -11.843 1.00 89.81 80 VAL A O 1
ATOM 601 N N . LYS A 1 81 ? 2.341 -0.677 -13.736 1.00 90.94 81 LYS A N 1
ATOM 602 C CA . LYS A 1 81 ? 1.214 -1.350 -13.096 1.00 90.94 81 LYS A CA 1
ATOM 603 C C . LYS A 1 81 ? 1.500 -2.831 -12.961 1.00 90.94 81 LYS A C 1
ATOM 605 O O . LYS A 1 81 ? 1.929 -3.487 -13.915 1.00 90.94 81 LYS A O 1
ATOM 610 N N . LEU A 1 82 ? 1.203 -3.364 -11.792 1.00 92.06 82 LEU A N 1
ATOM 611 C CA . LEU A 1 82 ? 1.504 -4.722 -11.400 1.00 92.06 82 LEU A CA 1
ATOM 612 C C . LEU A 1 82 ? 0.242 -5.471 -11.000 1.00 92.06 82 LEU A C 1
ATOM 614 O O . LEU A 1 82 ? -0.810 -4.913 -10.698 1.00 92.06 82 LEU A O 1
ATOM 618 N N . LYS A 1 83 ? 0.385 -6.786 -11.002 1.00 92.12 83 LYS A N 1
ATOM 619 C CA . LYS A 1 83 ? -0.469 -7.692 -10.262 1.00 92.12 83 LYS A CA 1
ATOM 620 C C . L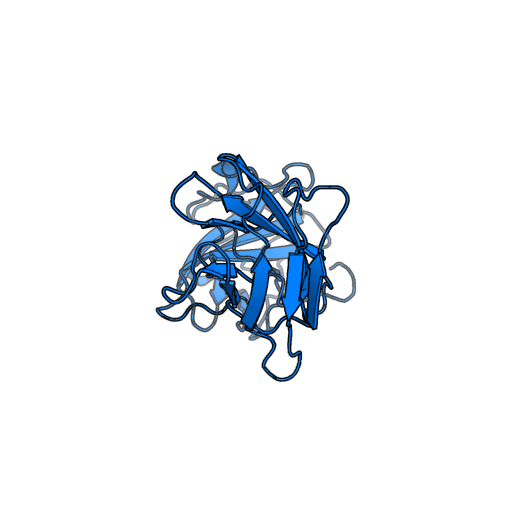Y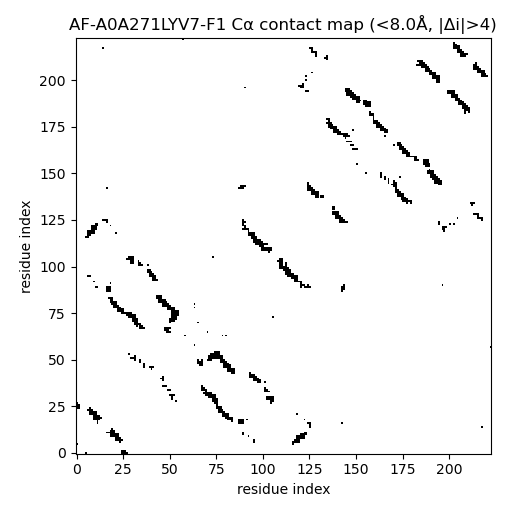S A 1 83 ? 0.414 -8.520 -9.350 1.00 92.12 83 LYS A C 1
ATOM 622 O O . LYS A 1 83 ? 1.194 -9.348 -9.835 1.00 92.12 83 LYS A O 1
ATOM 627 N N . GLU A 1 84 ? 0.249 -8.299 -8.055 1.00 90.31 84 GLU A N 1
ATOM 628 C CA . GLU A 1 84 ? 0.841 -9.130 -7.016 1.00 90.31 84 GLU A CA 1
ATOM 629 C C . GLU A 1 84 ? 0.276 -10.558 -7.038 1.00 90.31 84 GLU A C 1
ATOM 631 O O . GLU A 1 84 ? -0.798 -10.843 -7.588 1.00 90.31 84 GLU A O 1
ATOM 636 N N . GLY A 1 85 ? 1.045 -11.480 -6.462 1.00 79.94 85 GLY A N 1
ATOM 637 C CA . GLY A 1 85 ? 0.653 -12.861 -6.239 1.00 79.94 85 GLY A CA 1
ATOM 638 C C . GLY A 1 85 ? -0.493 -13.030 -5.231 1.00 79.94 85 GLY A C 1
ATOM 639 O O . GLY A 1 85 ? -1.381 -12.195 -5.066 1.00 79.94 85 GLY A O 1
ATOM 640 N N . ALA A 1 86 ? -0.535 -14.209 -4.609 1.00 73.00 86 ALA A N 1
ATOM 641 C CA . ALA A 1 86 ? -1.612 -14.569 -3.688 1.00 73.00 86 ALA A CA 1
ATOM 642 C C . ALA A 1 86 ? -1.442 -13.972 -2.281 1.00 73.00 86 ALA A C 1
ATOM 644 O O . ALA A 1 86 ? -2.433 -13.916 -1.555 1.00 73.00 86 ALA A O 1
ATOM 645 N N . ASP A 1 87 ? -0.232 -13.545 -1.929 1.00 74.25 87 ASP A N 1
ATOM 646 C CA . ASP A 1 87 ? 0.125 -13.054 -0.602 1.00 74.25 87 ASP A CA 1
ATOM 647 C C . ASP A 1 87 ? 0.163 -11.517 -0.631 1.00 74.25 87 ASP A C 1
ATOM 649 O O . ASP A 1 87 ? 0.714 -10.945 -1.567 1.00 74.25 87 ASP A O 1
ATOM 653 N N . GLU A 1 88 ? -0.495 -10.878 0.339 1.00 72.81 88 GLU A N 1
ATOM 654 C CA . GLU A 1 88 ? -0.445 -9.428 0.580 1.00 72.81 88 GLU A CA 1
ATOM 655 C C . GLU A 1 88 ? 0.883 -9.101 1.273 1.00 72.81 88 GLU A C 1
ATOM 657 O O . GLU A 1 88 ? 1.174 -9.674 2.327 1.00 72.81 88 GLU A O 1
ATOM 662 N N . ASP A 1 89 ? 1.694 -8.229 0.676 1.00 82.94 89 ASP A N 1
ATOM 663 C CA . ASP A 1 89 ? 2.975 -7.796 1.237 1.00 82.94 89 ASP A CA 1
ATOM 664 C C . ASP A 1 89 ? 3.273 -6.355 0.810 1.00 82.94 89 ASP A C 1
ATOM 666 O O . ASP A 1 89 ? 4.033 -6.093 -0.123 1.00 82.94 89 ASP A O 1
ATOM 670 N N . THR A 1 90 ? 2.661 -5.397 1.510 1.00 88.25 90 THR A N 1
ATOM 671 C CA . THR A 1 90 ? 2.933 -3.970 1.287 1.00 88.25 90 THR A CA 1
ATOM 672 C C . THR A 1 90 ? 4.395 -3.614 1.576 1.00 88.25 90 THR A C 1
ATOM 674 O O . THR A 1 90 ? 4.930 -2.732 0.920 1.00 88.25 90 THR A O 1
ATOM 677 N N . SER A 1 91 ? 5.089 -4.396 2.412 1.00 89.31 91 SER A N 1
ATOM 678 C CA . SER A 1 91 ? 6.514 -4.208 2.723 1.00 89.31 91 SER A CA 1
ATOM 679 C C . SER A 1 91 ? 7.484 -4.815 1.695 1.00 89.31 91 SER A C 1
ATOM 681 O O . SER A 1 91 ? 8.713 -4.771 1.871 1.00 89.31 91 SER A O 1
ATOM 683 N N . ALA A 1 92 ? 6.976 -5.436 0.623 1.00 90.88 92 ALA A N 1
ATOM 684 C CA . ALA A 1 92 ? 7.830 -6.123 -0.332 1.00 90.88 92 ALA A CA 1
ATOM 685 C C . ALA A 1 92 ? 8.747 -5.145 -1.082 1.00 90.88 92 ALA A C 1
ATOM 687 O O . ALA A 1 92 ? 8.366 -4.062 -1.523 1.00 90.88 92 ALA A O 1
ATOM 688 N N . THR A 1 93 ? 9.982 -5.590 -1.321 1.00 92.50 93 THR A N 1
ATOM 689 C CA . THR A 1 93 ? 11.007 -4.842 -2.070 1.00 92.50 93 THR A CA 1
ATOM 690 C C . THR A 1 93 ? 11.422 -5.607 -3.331 1.00 92.50 93 THR A C 1
ATOM 692 O O . THR A 1 93 ? 12.564 -6.072 -3.437 1.00 92.50 93 THR A O 1
ATOM 695 N N . PRO A 1 94 ? 10.507 -5.807 -4.303 1.00 93.56 94 PRO A N 1
ATOM 696 C CA . PRO A 1 94 ? 10.773 -6.672 -5.444 1.00 93.56 94 PRO A CA 1
ATOM 697 C C . PRO A 1 94 ? 11.953 -6.186 -6.286 1.00 93.56 94 PRO A C 1
ATOM 699 O O . PRO A 1 94 ? 12.145 -4.987 -6.506 1.00 93.56 94 PRO A O 1
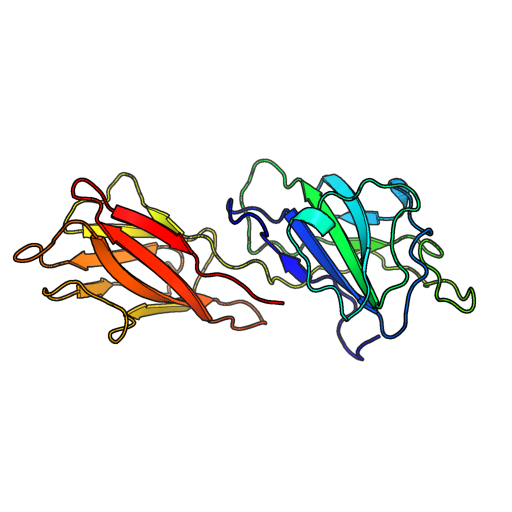ATOM 702 N N . ALA A 1 95 ? 12.735 -7.132 -6.806 1.00 94.50 95 ALA A N 1
ATOM 703 C CA . ALA A 1 95 ? 13.796 -6.826 -7.751 1.00 94.50 95 ALA A CA 1
ATOM 704 C C . ALA A 1 95 ? 13.206 -6.451 -9.118 1.00 94.50 95 ALA A C 1
ATOM 706 O O . ALA A 1 95 ? 12.414 -7.189 -9.707 1.00 94.50 95 ALA A O 1
ATOM 707 N N . ILE A 1 96 ? 13.637 -5.308 -9.642 1.00 94.75 96 ILE A N 1
ATOM 708 C CA . ILE A 1 96 ? 13.210 -4.758 -10.924 1.00 94.75 96 ILE A CA 1
ATOM 709 C C . ILE A 1 96 ? 14.332 -4.930 -11.946 1.00 94.75 96 ILE A C 1
ATOM 711 O O . ILE A 1 96 ? 15.506 -4.655 -11.673 1.00 94.75 96 ILE A O 1
ATOM 715 N N . THR A 1 97 ? 13.954 -5.308 -13.163 1.00 95.12 97 THR A N 1
ATOM 716 C CA . THR A 1 97 ? 14.804 -5.208 -14.352 1.00 95.12 97 THR A CA 1
ATOM 717 C C . THR A 1 97 ? 14.094 -4.370 -15.410 1.00 95.12 97 THR A C 1
ATOM 719 O O . THR A 1 97 ? 12.919 -4.597 -15.691 1.00 95.12 97 THR A O 1
ATOM 722 N N . ILE A 1 98 ? 14.821 -3.417 -15.995 1.00 93.12 98 ILE A N 1
ATOM 723 C CA . ILE A 1 98 ? 14.411 -2.655 -17.181 1.00 93.12 98 ILE A CA 1
ATOM 724 C C . ILE A 1 98 ? 15.446 -2.935 -18.265 1.00 93.12 98 ILE A C 1
ATOM 726 O O . ILE A 1 98 ? 16.639 -2.692 -18.059 1.00 93.12 98 ILE A O 1
ATOM 730 N N . ALA A 1 99 ? 15.011 -3.444 -19.413 1.00 93.31 99 ALA A N 1
ATOM 731 C CA . ALA A 1 99 ? 15.898 -3.820 -20.498 1.00 93.31 99 ALA A CA 1
ATOM 732 C C . ALA A 1 99 ? 16.712 -2.619 -21.016 1.00 93.31 99 ALA A C 1
ATOM 734 O O . ALA A 1 99 ? 16.266 -1.470 -21.065 1.00 93.31 99 ALA A O 1
ATOM 735 N N . ASN A 1 100 ? 17.950 -2.891 -21.423 1.00 92.19 100 ASN A N 1
ATOM 736 C CA . ASN A 1 100 ? 18.807 -1.880 -22.031 1.00 92.19 100 ASN A CA 1
ATOM 737 C C . ASN A 1 100 ? 18.206 -1.401 -23.364 1.00 92.19 100 ASN A C 1
ATOM 739 O O . ASN A 1 100 ? 17.899 -2.219 -24.233 1.00 92.19 100 ASN A O 1
ATOM 743 N N . ASN A 1 101 ? 18.141 -0.084 -23.570 1.00 90.69 101 ASN A N 1
ATOM 744 C CA . ASN A 1 101 ? 17.476 0.576 -24.701 1.00 90.69 101 ASN A CA 1
ATOM 745 C C . ASN A 1 101 ? 15.947 0.400 -24.759 1.00 90.69 101 ASN A C 1
ATOM 747 O O . ASN A 1 101 ? 15.367 0.627 -25.818 1.00 90.69 101 ASN A O 1
ATOM 751 N N . ALA A 1 102 ? 15.298 0.035 -23.651 1.00 90.19 102 ALA A N 1
ATOM 752 C CA . ALA A 1 102 ? 13.837 0.050 -23.543 1.00 90.19 102 ALA A CA 1
ATOM 753 C C . ALA A 1 102 ? 13.254 1.470 -23.466 1.00 90.19 102 ALA A C 1
ATOM 755 O O . ALA A 1 102 ? 12.116 1.710 -23.844 1.00 90.19 102 ALA A O 1
ATOM 756 N N . LEU A 1 103 ? 14.032 2.424 -22.952 1.00 90.00 103 LEU A N 1
ATOM 757 C CA . LEU A 1 103 ? 13.615 3.808 -22.745 1.00 90.00 103 LEU A CA 1
ATOM 758 C C . LEU A 1 103 ? 14.563 4.750 -23.474 1.00 90.00 103 LEU A C 1
ATOM 760 O O . LEU A 1 103 ? 15.766 4.491 -23.560 1.00 90.00 103 LEU A O 1
ATOM 764 N N . PHE A 1 104 ? 14.021 5.860 -23.968 1.00 91.06 104 PHE A N 1
ATOM 765 C CA . PHE A 1 104 ? 14.782 6.904 -24.647 1.00 91.06 104 PHE A CA 1
ATOM 766 C C . PHE A 1 104 ? 14.384 8.272 -24.113 1.00 91.06 104 PHE A C 1
ATOM 768 O O . PHE A 1 104 ? 13.205 8.499 -23.851 1.00 91.06 104 PHE A O 1
ATOM 775 N N . ASP A 1 105 ? 15.342 9.186 -24.011 1.00 92.25 105 ASP A N 1
ATOM 776 C CA . ASP A 1 105 ? 15.047 10.602 -23.792 1.00 92.25 105 ASP A CA 1
ATOM 777 C C . ASP A 1 105 ? 14.499 11.270 -25.076 1.00 92.25 105 ASP A C 1
ATOM 779 O O . ASP A 1 105 ? 14.435 10.669 -26.160 1.00 92.25 105 ASP A O 1
ATOM 783 N N . LEU A 1 106 ? 14.140 12.552 -24.981 1.00 91.06 106 LEU A N 1
ATOM 784 C CA . LEU A 1 106 ? 13.672 13.332 -26.136 1.00 91.06 106 LEU A CA 1
ATOM 785 C C . LEU A 1 106 ? 14.741 13.576 -27.214 1.00 91.06 106 LEU A C 1
ATOM 787 O O . LEU A 1 106 ? 14.406 13.850 -28.371 1.00 91.06 106 LEU A O 1
ATOM 791 N N . ALA A 1 107 ? 16.024 13.476 -26.867 1.00 93.88 107 ALA A N 1
ATOM 792 C CA . ALA A 1 107 ? 17.135 13.579 -27.809 1.00 93.88 107 ALA A CA 1
ATOM 793 C C . ALA A 1 107 ? 17.442 12.242 -28.517 1.00 93.88 107 ALA A C 1
ATOM 795 O O . ALA A 1 107 ? 18.239 12.219 -29.460 1.00 93.88 107 ALA A O 1
ATOM 796 N N . GLY A 1 108 ? 16.791 11.148 -28.112 1.00 92.00 108 GLY A N 1
ATOM 797 C CA . GLY A 1 108 ? 16.998 9.798 -28.626 1.00 92.00 108 GLY A CA 1
ATOM 798 C C . GLY A 1 108 ? 18.182 9.058 -27.998 1.00 92.00 108 GLY A C 1
ATOM 799 O O . GLY A 1 108 ? 18.627 8.059 -28.569 1.00 92.00 108 GLY A O 1
ATOM 800 N N . ASN A 1 109 ? 18.713 9.517 -26.862 1.00 92.75 109 ASN A N 1
ATOM 801 C CA . ASN A 1 109 ? 19.689 8.755 -26.087 1.00 92.75 109 ASN A CA 1
ATOM 802 C C . ASN A 1 109 ? 18.978 7.619 -25.350 1.00 92.75 109 ASN A C 1
ATOM 804 O O . ASN A 1 109 ? 17.929 7.817 -24.741 1.00 92.75 109 ASN A O 1
ATOM 808 N N . ALA A 1 110 ? 19.558 6.423 -25.411 1.00 91.56 110 ALA A N 1
ATOM 809 C CA . ALA A 1 110 ? 18.992 5.241 -24.781 1.00 91.56 110 ALA A CA 1
ATOM 810 C C . ALA A 1 110 ? 19.333 5.170 -23.288 1.00 91.56 110 ALA A C 1
ATOM 812 O O . ALA A 1 110 ? 20.478 5.398 -22.884 1.00 91.56 110 ALA A O 1
ATOM 813 N N . PHE A 1 111 ? 18.357 4.762 -22.483 1.00 90.50 111 PHE A N 1
ATOM 814 C CA . PHE A 1 111 ? 18.574 4.355 -21.105 1.00 90.50 111 PHE A CA 1
ATOM 815 C C . PHE A 1 111 ? 19.367 3.045 -21.061 1.00 90.50 111 PHE A C 1
ATOM 817 O O . PHE A 1 111 ? 19.069 2.095 -21.787 1.00 90.50 111 PHE A O 1
ATOM 824 N N . ALA A 1 112 ? 20.362 2.983 -20.175 1.00 91.00 112 ALA A N 1
ATOM 825 C CA . ALA A 1 112 ? 21.256 1.830 -20.057 1.00 91.00 112 ALA A CA 1
ATOM 826 C C . ALA A 1 112 ? 20.567 0.557 -19.524 1.00 91.00 112 ALA A C 1
ATOM 828 O O . ALA A 1 112 ? 21.137 -0.530 -19.629 1.00 91.00 112 ALA A O 1
ATOM 829 N N . GLY A 1 113 ? 19.360 0.692 -18.970 1.00 91.12 113 GLY A N 1
ATOM 830 C CA . GLY A 1 113 ? 18.640 -0.373 -18.282 1.00 91.12 113 GLY A CA 1
ATOM 831 C C . GLY A 1 113 ? 18.981 -0.460 -16.792 1.00 91.12 113 GLY A C 1
ATOM 832 O O . GLY A 1 113 ? 19.890 0.208 -16.293 1.00 91.12 113 GLY A O 1
ATOM 833 N N . LEU A 1 114 ? 18.231 -1.305 -16.091 1.00 92.00 114 LEU A N 1
ATOM 834 C CA . LEU A 1 114 ? 18.443 -1.711 -14.701 1.00 92.00 114 LEU A CA 1
ATOM 835 C C . LEU A 1 114 ? 18.424 -3.235 -14.654 1.00 92.00 114 LEU A C 1
ATOM 837 O O . LEU A 1 114 ? 17.620 -3.849 -15.349 1.00 92.00 114 LEU A O 1
ATOM 841 N N . GLU A 1 115 ? 19.270 -3.845 -13.832 1.00 94.88 115 GLU A N 1
ATOM 842 C CA . GLU A 1 115 ? 19.306 -5.299 -13.669 1.00 94.88 115 GLU A CA 1
ATOM 843 C C . GLU A 1 115 ? 19.237 -5.648 -12.183 1.00 94.88 115 GLU A C 1
ATOM 845 O O . GLU A 1 115 ? 20.145 -5.304 -11.425 1.00 94.88 115 GLU A O 1
ATOM 850 N N . ASN A 1 116 ? 18.164 -6.341 -11.787 1.00 93.25 116 ASN A N 1
ATOM 851 C CA . ASN A 1 116 ? 17.921 -6.824 -10.423 1.00 93.25 116 ASN A CA 1
ATOM 852 C C . ASN A 1 116 ? 18.100 -5.747 -9.337 1.00 93.25 116 ASN A C 1
ATOM 854 O O . ASN A 1 116 ? 18.728 -5.987 -8.303 1.00 93.25 116 ASN A O 1
ATOM 858 N N . VAL A 1 117 ? 17.579 -4.545 -9.581 1.00 94.06 117 VAL A N 1
ATOM 859 C CA . VAL A 1 117 ? 17.628 -3.449 -8.607 1.00 94.06 117 VAL A CA 1
ATOM 860 C C . VAL A 1 117 ? 16.396 -3.549 -7.707 1.00 94.06 117 VAL A C 1
ATOM 862 O O . VAL A 1 117 ? 15.288 -3.510 -8.238 1.00 94.06 117 VAL A O 1
ATOM 865 N N . PRO A 1 118 ? 16.547 -3.687 -6.377 1.00 93.00 118 PRO A N 1
ATOM 866 C CA . PRO A 1 118 ? 15.399 -3.751 -5.481 1.00 93.00 118 PRO A CA 1
ATOM 867 C C . PRO A 1 118 ? 14.625 -2.432 -5.496 1.00 93.00 118 PRO A C 1
ATOM 869 O O . PRO A 1 118 ? 15.222 -1.349 -5.535 1.00 93.00 118 PRO A O 1
ATOM 872 N N . ALA A 1 119 ? 13.300 -2.538 -5.455 1.00 92.69 119 ALA A N 1
ATOM 873 C CA . ALA A 1 119 ? 12.433 -1.408 -5.180 1.00 92.69 119 ALA A CA 1
ATOM 874 C C . ALA A 1 119 ? 12.638 -0.904 -3.744 1.00 92.69 119 ALA A C 1
ATOM 876 O O . ALA A 1 119 ? 13.038 -1.653 -2.849 1.00 92.69 119 ALA A O 1
ATOM 877 N N . PHE A 1 120 ? 12.347 0.372 -3.532 1.00 89.88 120 PHE A N 1
ATOM 878 C CA . PHE A 1 120 ? 12.135 0.930 -2.211 1.00 89.88 120 PHE A CA 1
ATOM 879 C C . PHE A 1 120 ? 10.695 0.685 -1.798 1.00 89.88 120 PHE A C 1
ATOM 881 O O . PHE A 1 120 ? 9.776 0.937 -2.577 1.00 89.88 120 PHE A O 1
ATOM 888 N N . ASP A 1 121 ? 10.547 0.241 -0.560 1.00 89.00 121 ASP A N 1
ATOM 889 C CA . ASP A 1 121 ? 9.260 0.122 0.094 1.00 89.00 121 ASP A CA 1
ATOM 890 C C . ASP A 1 121 ? 8.678 1.514 0.385 1.00 89.00 121 ASP A C 1
ATOM 892 O O . ASP A 1 121 ? 9.290 2.317 1.101 1.00 89.00 121 ASP A O 1
ATOM 896 N N . PHE A 1 122 ? 7.555 1.798 -0.273 1.00 88.19 122 PHE A N 1
ATOM 897 C CA . PHE A 1 122 ? 6.762 3.026 -0.188 1.00 88.19 122 PHE A CA 1
ATOM 898 C C . PHE A 1 122 ? 5.254 2.737 -0.155 1.00 88.19 122 PHE A C 1
ATOM 900 O O . PHE A 1 122 ? 4.457 3.680 -0.129 1.00 88.19 122 PHE A O 1
ATOM 907 N N . ALA A 1 123 ? 4.850 1.463 -0.204 1.00 87.75 123 ALA A N 1
ATOM 908 C CA . ALA A 1 123 ? 3.442 1.120 -0.134 1.00 87.75 123 ALA A CA 1
ATOM 909 C C . ALA A 1 123 ? 3.020 1.194 1.338 1.00 87.75 123 ALA A C 1
ATOM 911 O O . ALA A 1 123 ? 3.613 0.517 2.167 1.00 87.75 123 ALA A O 1
ATOM 912 N N . PRO A 1 124 ? 2.030 2.030 1.688 1.00 85.19 124 PRO A N 1
ATOM 913 C CA . PRO 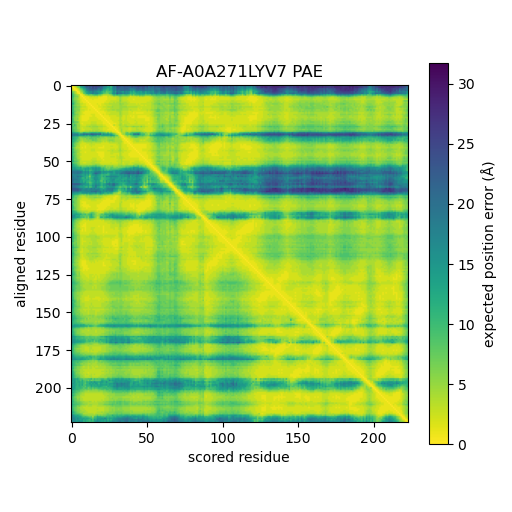A 1 124 ? 1.658 2.204 3.082 1.00 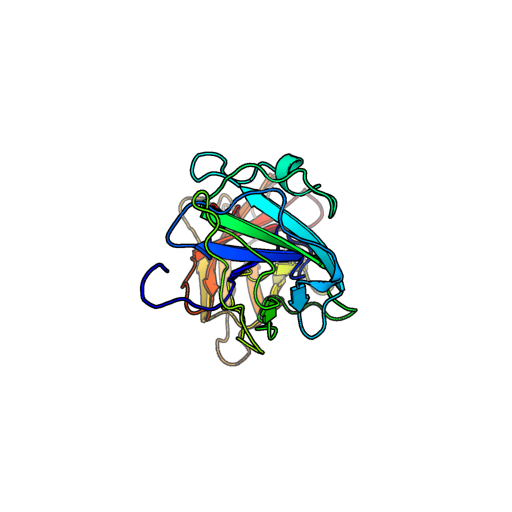85.19 124 PRO A CA 1
ATOM 914 C C . PRO A 1 124 ? 1.065 0.908 3.662 1.00 85.19 124 PRO A C 1
ATOM 916 O O . PRO A 1 124 ? 0.327 0.217 2.951 1.00 85.19 124 PRO A O 1
ATOM 919 N N . PRO A 1 125 ? 1.245 0.628 4.968 1.00 88.50 125 PRO A N 1
ATOM 920 C CA . PRO A 1 125 ? 0.507 -0.421 5.655 1.00 88.50 125 PRO A CA 1
ATOM 921 C C . PRO A 1 125 ? -1.003 -0.269 5.464 1.00 88.50 125 PRO A C 1
ATOM 923 O O . PRO A 1 125 ? -1.574 0.819 5.591 1.00 88.50 125 PRO A O 1
ATOM 926 N N . VAL A 1 126 ? -1.683 -1.397 5.289 1.00 89.12 126 VAL A N 1
ATOM 927 C CA . VAL A 1 126 ? -3.142 -1.486 5.300 1.00 89.12 126 VAL A CA 1
ATOM 928 C C . VAL A 1 126 ? -3.605 -2.046 6.637 1.00 89.12 126 VAL A C 1
ATOM 930 O O . VAL A 1 126 ? -3.119 -3.075 7.097 1.00 89.12 126 VAL A O 1
ATOM 933 N N . ALA A 1 127 ? -4.568 -1.375 7.273 1.00 91.81 127 ALA A N 1
ATOM 934 C CA . ALA A 1 127 ? -5.191 -1.855 8.501 1.00 91.81 127 ALA A CA 1
ATOM 935 C C . ALA A 1 127 ? -6.525 -2.554 8.213 1.00 91.81 127 ALA A C 1
ATOM 937 O O . ALA A 1 127 ? -7.409 -2.011 7.546 1.00 91.81 127 ALA A O 1
ATOM 938 N N . THR A 1 128 ? -6.715 -3.729 8.806 1.00 93.31 128 THR A N 1
ATOM 939 C CA . THR A 1 128 ? -7.969 -4.482 8.774 1.00 93.31 128 THR A CA 1
ATOM 940 C C . THR A 1 128 ? -8.495 -4.723 10.184 1.00 93.31 128 THR A C 1
ATOM 942 O O . THR A 1 128 ? -7.744 -4.832 11.152 1.00 93.31 128 THR A O 1
ATOM 945 N N . LEU A 1 129 ? -9.821 -4.789 10.314 1.00 95.56 129 LEU A N 1
ATOM 946 C CA . LEU A 1 129 ? -10.466 -5.155 11.572 1.00 95.56 129 LEU A CA 1
ATOM 947 C C . LEU A 1 129 ? -10.498 -6.673 11.706 1.00 95.56 129 LEU A C 1
ATOM 949 O O . LEU A 1 129 ? -11.104 -7.361 10.878 1.00 95.56 129 LEU A O 1
ATOM 953 N N . GLU A 1 130 ? -9.935 -7.200 12.789 1.00 94.25 130 GLU A N 1
ATOM 954 C CA . GLU A 1 130 ? -10.079 -8.620 13.073 1.00 94.25 130 GLU A CA 1
ATOM 955 C C . GLU A 1 130 ? -11.532 -8.973 13.406 1.00 94.25 130 GLU A C 1
ATOM 957 O O . GLU A 1 130 ? -12.271 -8.205 14.030 1.00 94.25 130 GLU A O 1
ATOM 962 N N . THR A 1 131 ? -11.921 -10.209 13.085 1.00 93.38 131 THR A N 1
ATOM 963 C CA . THR A 1 131 ? -13.252 -10.758 13.415 1.00 93.38 131 THR A CA 1
ATOM 964 C C . THR A 1 131 ? -13.547 -10.837 14.919 1.00 93.38 131 THR A C 1
ATOM 966 O O . THR A 1 131 ? -14.706 -10.972 15.308 1.00 93.38 131 THR A O 1
ATOM 969 N N . SER A 1 132 ? -12.508 -10.762 15.755 1.00 92.38 132 SER A N 1
ATOM 970 C CA . SER A 1 132 ? -12.565 -10.691 17.218 1.00 92.38 132 SER A CA 1
ATOM 971 C C . SER A 1 132 ? -13.027 -9.319 17.731 1.00 92.38 132 SER A C 1
ATOM 973 O O . SER A 1 132 ? -13.430 -9.212 18.892 1.00 92.38 132 SER A O 1
ATOM 975 N N . SER A 1 133 ? -13.010 -8.286 16.879 1.00 95.38 133 SER A N 1
ATOM 976 C CA . SER A 1 133 ? -13.395 -6.923 17.237 1.00 95.38 133 SER A CA 1
ATOM 977 C C . SER A 1 133 ? -14.847 -6.837 17.705 1.00 95.38 133 SER A C 1
ATOM 979 O O . SER A 1 133 ? -15.771 -7.448 17.166 1.00 95.38 133 SER A O 1
ATOM 981 N N . THR A 1 134 ? -15.056 -6.014 18.720 1.00 95.38 134 THR A N 1
ATOM 982 C CA . THR A 1 134 ? -16.341 -5.735 19.355 1.00 95.38 134 THR A CA 1
ATOM 983 C C . THR A 1 134 ? -16.589 -4.230 19.380 1.00 95.38 134 THR A C 1
ATOM 985 O O . THR A 1 134 ? -15.762 -3.436 18.941 1.00 95.38 134 THR A O 1
ATOM 988 N N . LYS A 1 135 ? -17.735 -3.813 19.926 1.00 95.19 135 LYS A N 1
ATOM 989 C CA . LYS A 1 135 ? -18.057 -2.392 20.092 1.00 95.19 135 LYS A CA 1
ATOM 990 C C . LYS A 1 135 ? -17.002 -1.637 20.919 1.00 95.19 135 LYS A C 1
ATOM 992 O O . LYS A 1 135 ? -16.671 -0.512 20.570 1.00 95.19 135 LYS A O 1
ATOM 997 N N . THR A 1 136 ? -16.497 -2.248 21.993 1.00 95.44 136 THR A N 1
ATOM 998 C CA . THR A 1 136 ? -15.603 -1.604 22.977 1.00 95.44 136 THR A CA 1
ATOM 999 C C . THR A 1 136 ? -14.149 -2.044 22.883 1.00 95.44 136 THR A C 1
ATOM 1001 O O . THR A 1 136 ? -13.303 -1.388 23.469 1.00 95.44 136 THR A O 1
ATOM 1004 N N . ASN A 1 137 ? -13.859 -3.165 22.219 1.00 96.25 137 ASN A N 1
ATOM 1005 C CA . ASN A 1 137 ? -12.500 -3.684 22.045 1.00 96.25 137 ASN A CA 1
ATOM 1006 C C . ASN A 1 137 ? -12.282 -3.937 20.561 1.00 96.25 137 ASN A C 1
ATOM 1008 O O . ASN A 1 137 ? -12.940 -4.811 19.993 1.00 96.25 137 ASN A O 1
ATOM 1012 N N . ILE A 1 138 ? -11.410 -3.153 19.949 1.00 97.31 138 ILE A N 1
ATOM 1013 C CA . ILE A 1 138 ? -11.120 -3.161 18.522 1.00 97.31 138 ILE A CA 1
ATOM 1014 C C . ILE A 1 138 ? -9.726 -3.750 18.351 1.00 97.31 138 ILE A C 1
ATOM 1016 O O . ILE A 1 138 ? -8.787 -3.301 19.005 1.00 97.31 138 ILE A O 1
ATOM 1020 N N . HIS A 1 139 ? -9.604 -4.735 17.472 1.00 95.44 139 HIS A N 1
ATOM 1021 C CA . HIS A 1 139 ? -8.336 -5.355 17.118 1.00 95.44 139 HIS A CA 1
ATOM 1022 C C . HIS A 1 139 ? -8.029 -4.979 15.669 1.00 95.44 139 HIS A C 1
ATOM 1024 O O . HIS A 1 139 ? -8.753 -5.384 14.754 1.00 95.44 139 HIS A O 1
ATOM 1030 N N . LEU A 1 140 ? -6.998 -4.156 15.480 1.00 95.12 140 LEU A N 1
ATOM 1031 C CA . LEU A 1 140 ? -6.482 -3.795 14.165 1.00 95.12 140 LEU A CA 1
ATOM 1032 C C . LEU A 1 140 ? -5.268 -4.649 13.838 1.00 95.12 140 LEU A C 1
ATOM 1034 O O . LEU A 1 140 ? -4.322 -4.674 14.620 1.00 95.12 140 LEU A O 1
ATOM 1038 N N . GLN A 1 141 ? -5.308 -5.292 12.676 1.00 93.31 141 GLN A N 1
ATOM 1039 C CA . GLN A 1 141 ? -4.191 -6.006 12.071 1.00 93.31 141 GLN A CA 1
ATOM 1040 C C . GLN A 1 141 ? -3.663 -5.179 10.897 1.00 93.31 141 GLN A C 1
ATOM 1042 O O . GLN A 1 141 ? -4.428 -4.844 9.993 1.00 93.31 141 GLN A O 1
ATOM 1047 N N . PHE A 1 142 ? -2.373 -4.873 10.907 1.00 91.62 142 PHE A N 1
ATOM 1048 C CA . PHE A 1 142 ? -1.657 -4.232 9.808 1.00 91.62 142 PHE A CA 1
ATOM 1049 C C . PHE A 1 142 ? -1.076 -5.293 8.861 1.00 91.62 142 PHE A C 1
ATOM 1051 O O . PHE A 1 142 ? -0.731 -6.392 9.312 1.00 91.62 142 PHE A O 1
ATOM 1058 N N . SER A 1 143 ? -0.980 -4.976 7.567 1.00 89.19 143 SER A N 1
ATOM 1059 C CA . SER A 1 143 ? -0.352 -5.824 6.538 1.00 89.19 143 SER A CA 1
ATOM 1060 C C . SER A 1 143 ? 1.156 -6.006 6.746 1.00 89.19 143 SER A C 1
ATOM 1062 O O . SER A 1 143 ? 1.728 -6.980 6.269 1.00 89.19 143 SER A O 1
ATOM 1064 N N . GLU A 1 144 ? 1.786 -5.114 7.509 1.00 88.12 144 GLU A N 1
ATOM 1065 C CA . GLU A 1 144 ? 3.219 -5.111 7.801 1.00 88.12 144 GLU A CA 1
ATOM 1066 C C . GLU A 1 144 ? 3.523 -4.540 9.197 1.00 88.12 144 GLU A C 1
ATOM 1068 O O . GLU A 1 144 ? 2.624 -4.143 9.946 1.00 88.12 144 GLU A O 1
ATOM 1073 N N . GLU A 1 145 ? 4.805 -4.532 9.571 1.00 88.81 145 GLU A N 1
ATOM 1074 C CA . GLU A 1 145 ? 5.262 -4.001 10.853 1.00 88.81 145 GLU A CA 1
ATOM 1075 C C . GLU A 1 145 ? 5.215 -2.462 10.883 1.00 88.81 145 GLU A C 1
ATOM 1077 O O . GLU A 1 145 ? 5.893 -1.781 10.116 1.00 88.81 145 GLU A O 1
ATOM 1082 N N . VAL A 1 146 ? 4.491 -1.899 11.851 1.00 90.38 146 VAL A N 1
ATOM 1083 C CA . VAL A 1 146 ? 4.473 -0.462 12.144 1.00 90.38 146 VAL A CA 1
ATOM 1084 C C . VAL A 1 146 ? 5.270 -0.158 13.412 1.00 90.38 146 VAL A C 1
ATOM 1086 O O . VAL A 1 146 ? 5.451 -1.000 14.296 1.00 90.38 146 VAL A O 1
ATOM 1089 N N . SER A 1 147 ? 5.786 1.061 13.513 1.00 89.81 147 SER A N 1
ATOM 1090 C CA . SER A 1 147 ? 6.635 1.487 14.628 1.00 89.81 147 SER A CA 1
ATOM 1091 C C . SER A 1 147 ? 5.838 2.115 15.770 1.00 89.81 147 SER A C 1
ATOM 1093 O O . SER A 1 147 ? 6.213 1.975 16.940 1.00 89.81 147 SER A O 1
ATOM 1095 N N . GLN A 1 148 ? 4.718 2.764 15.446 1.00 91.31 148 GLN A N 1
ATOM 1096 C CA . GLN A 1 148 ? 3.882 3.466 16.407 1.00 91.31 148 GLN A CA 1
ATOM 1097 C C . GLN A 1 148 ? 2.429 3.540 15.938 1.00 91.31 148 GLN A C 1
ATOM 1099 O O . GLN A 1 148 ? 2.144 3.650 14.749 1.00 91.31 148 GLN A O 1
ATOM 1104 N N . VAL A 1 149 ? 1.519 3.517 16.913 1.00 93.81 149 VAL A N 1
ATOM 1105 C CA . VAL A 1 149 ? 0.090 3.789 16.736 1.00 93.81 149 VAL A CA 1
ATOM 1106 C C . VAL A 1 149 ? -0.337 4.761 17.829 1.00 93.81 149 VAL A C 1
ATOM 1108 O O . VAL A 1 149 ? -0.311 4.418 19.016 1.00 93.81 149 VAL A O 1
ATOM 1111 N N . THR A 1 150 ? -0.709 5.978 17.448 1.00 94.06 150 THR A N 1
ATOM 1112 C CA . THR A 1 150 ? -1.135 7.045 18.364 1.00 94.06 150 THR A CA 1
ATOM 1113 C C . THR A 1 150 ? -2.540 7.533 18.056 1.00 94.06 150 THR A C 1
ATOM 1115 O O . THR A 1 150 ? -3.084 7.290 16.987 1.00 94.06 150 THR A O 1
ATOM 1118 N N . LEU A 1 151 ? -3.168 8.173 19.043 1.00 94.81 151 LEU A N 1
ATOM 1119 C CA . LEU A 1 151 ? -4.492 8.769 18.897 1.00 94.81 151 LEU A CA 1
ATOM 1120 C C . LEU A 1 151 ? -4.341 10.218 18.435 1.00 94.81 151 LEU A C 1
ATOM 1122 O O . LEU A 1 151 ? -3.743 11.012 19.164 1.00 94.81 151 LEU A O 1
ATOM 1126 N N . ASP A 1 152 ? -4.967 10.571 17.317 1.00 93.62 152 ASP A N 1
ATOM 1127 C CA . ASP A 1 152 ? -5.199 11.968 16.959 1.00 93.62 152 ASP A CA 1
ATOM 1128 C C . ASP A 1 152 ? -6.396 12.477 17.775 1.00 93.62 152 ASP A C 1
ATOM 1130 O O . ASP A 1 152 ? -7.558 12.133 17.525 1.00 93.62 152 ASP A O 1
ATOM 1134 N N . THR A 1 153 ? -6.112 13.262 18.814 1.00 89.19 153 THR A N 1
ATOM 1135 C CA . THR A 1 153 ? -7.148 13.780 19.714 1.00 89.19 153 THR A CA 1
ATOM 1136 C C . THR A 1 153 ? -7.949 14.935 19.129 1.00 89.19 153 THR A C 1
ATOM 1138 O O . THR A 1 153 ? -9.019 15.228 19.660 1.00 89.19 153 THR A O 1
ATOM 1141 N N . ASP A 1 154 ? -7.443 15.604 18.094 1.00 89.81 154 ASP A N 1
ATOM 1142 C CA . ASP A 1 154 ? -8.092 16.786 17.522 1.00 89.81 154 ASP A CA 1
ATOM 1143 C C . ASP A 1 154 ? -9.217 16.385 16.552 1.00 89.81 154 ASP A C 1
ATOM 1145 O O . ASP A 1 154 ? -10.247 17.060 16.492 1.00 89.81 154 ASP A O 1
ATOM 1149 N N . ASP A 1 155 ? -9.063 15.242 15.878 1.00 88.94 155 ASP A N 1
ATOM 1150 C CA . ASP A 1 155 ? -10.017 14.712 14.893 1.00 88.94 155 ASP A CA 1
ATOM 1151 C C . ASP A 1 155 ? -10.840 13.505 15.402 1.00 88.94 155 ASP A C 1
ATOM 1153 O O . ASP A 1 155 ? -11.743 13.010 14.718 1.00 88.94 155 ASP A O 1
ATOM 1157 N N . THR A 1 156 ? -10.577 13.032 16.622 1.00 90.00 156 THR A N 1
ATOM 1158 C CA . THR A 1 156 ? -11.378 11.990 17.283 1.00 90.00 156 THR A CA 1
ATOM 1159 C C . THR A 1 156 ? -12.656 12.582 17.889 1.00 90.00 156 THR A C 1
ATOM 1161 O O . THR A 1 156 ? -12.616 13.537 18.663 1.00 90.00 156 THR A O 1
ATOM 1164 N N . THR A 1 157 ? -13.817 11.992 17.576 1.00 93.19 157 THR A N 1
ATOM 1165 C CA . THR A 1 157 ? -15.138 12.518 17.984 1.00 93.19 157 THR A CA 1
ATOM 1166 C C . THR A 1 157 ? -15.847 11.694 19.053 1.00 93.19 157 THR A C 1
ATOM 1168 O O . THR A 1 157 ? -16.845 12.158 19.613 1.00 93.19 157 THR A O 1
ATOM 1171 N N . VAL A 1 158 ? -15.334 10.507 19.393 1.00 90.50 158 VAL A N 1
ATOM 1172 C CA . VAL A 1 158 ? -15.878 9.738 20.518 1.00 90.50 158 VAL A CA 1
ATOM 1173 C C . VAL A 1 158 ? -15.762 10.541 21.815 1.00 90.50 158 VAL A C 1
ATOM 1175 O O . VAL A 1 158 ? -14.719 11.092 22.157 1.00 90.50 158 VAL A O 1
ATOM 1178 N N . SER A 1 159 ? -16.865 10.614 22.557 1.00 84.00 159 SER A N 1
ATOM 1179 C CA . SER A 1 159 ? -16.940 11.397 23.800 1.00 84.00 159 SER A CA 1
ATOM 1180 C C . SER A 1 159 ? -16.338 10.687 25.021 1.00 84.00 159 SER A C 1
ATOM 1182 O O . SER A 1 159 ? -16.084 11.324 26.047 1.00 84.00 159 SER A O 1
ATOM 1184 N N . GLY A 1 160 ? -16.138 9.371 24.916 1.00 83.75 160 GLY A N 1
ATOM 1185 C CA . GLY A 1 160 ? -15.555 8.518 25.945 1.00 83.75 160 GLY A CA 1
ATOM 1186 C C . GLY A 1 160 ? -14.028 8.450 25.879 1.00 83.75 160 GLY A C 1
ATOM 1187 O O . GLY A 1 160 ? -13.397 8.944 24.947 1.00 83.75 160 GLY A O 1
ATOM 1188 N N . ALA A 1 161 ? -13.419 7.813 26.881 1.00 89.56 161 ALA A N 1
ATOM 1189 C CA . ALA A 1 161 ? -11.988 7.536 26.844 1.00 89.56 161 ALA A CA 1
ATOM 1190 C C . ALA A 1 161 ? -11.660 6.516 25.740 1.00 89.56 161 ALA A C 1
ATOM 1192 O O . ALA A 1 161 ? -12.341 5.497 25.610 1.00 89.56 161 ALA A O 1
ATOM 1193 N N . VAL A 1 162 ? -10.579 6.779 25.005 1.00 95.44 162 VAL A N 1
ATOM 1194 C CA . VAL A 1 162 ? -9.953 5.837 24.072 1.00 95.44 162 VAL A CA 1
ATOM 1195 C C . VAL A 1 162 ? -8.589 5.469 24.627 1.00 95.44 162 VAL A C 1
ATOM 1197 O O . VAL A 1 162 ? -7.798 6.345 24.981 1.00 95.44 162 VAL A O 1
ATOM 1200 N N . LYS A 1 163 ? -8.310 4.173 24.720 1.00 95.81 163 LYS A N 1
ATOM 1201 C CA . LYS A 1 163 ? -7.012 3.659 25.142 1.00 95.81 163 LYS A CA 1
ATOM 1202 C C . LYS A 1 163 ? -6.457 2.759 24.053 1.00 95.81 163 LYS A C 1
ATOM 1204 O O . LYS A 1 163 ? -7.098 1.790 23.669 1.00 95.81 163 LYS A O 1
ATOM 1209 N N . ILE A 1 164 ? -5.245 3.067 23.615 1.00 96.12 164 ILE A N 1
ATOM 1210 C CA . ILE A 1 164 ? -4.503 2.266 22.645 1.00 96.12 164 ILE A CA 1
ATOM 1211 C C . ILE A 1 164 ? -3.472 1.441 23.407 1.00 96.12 164 ILE A C 1
ATOM 1213 O O . ILE A 1 164 ? -2.729 1.967 24.240 1.00 96.12 164 ILE A O 1
ATOM 1217 N N . THR A 1 165 ? -3.440 0.146 23.124 1.00 95.12 165 THR A N 1
ATOM 1218 C CA . THR A 1 165 ? -2.380 -0.766 23.540 1.00 95.12 165 THR A CA 1
ATOM 1219 C C . THR A 1 165 ? -1.694 -1.268 22.278 1.00 95.12 165 THR A C 1
ATOM 1221 O O . THR A 1 165 ? -2.309 -1.935 21.451 1.00 95.12 165 THR A O 1
ATOM 1224 N N . PHE A 1 166 ? -0.418 -0.930 22.131 1.00 93.75 166 PHE A N 1
ATOM 1225 C CA . PHE A 1 166 ? 0.409 -1.347 21.007 1.00 93.75 166 PHE A CA 1
ATOM 1226 C C . PHE A 1 166 ? 1.741 -1.863 21.544 1.00 93.75 166 PHE A C 1
ATOM 1228 O O . PHE A 1 166 ? 2.371 -1.206 22.379 1.00 93.75 166 PHE A O 1
ATOM 1235 N N . ASP A 1 167 ? 2.145 -3.049 21.092 1.00 85.25 167 ASP A N 1
ATOM 1236 C CA . ASP A 1 167 ? 3.447 -3.626 21.409 1.00 85.25 167 ASP A CA 1
ATOM 1237 C C . ASP A 1 167 ? 4.325 -3.595 20.148 1.00 85.25 167 ASP A C 1
ATOM 1239 O O . ASP A 1 167 ? 4.089 -4.374 19.219 1.00 85.25 167 ASP A O 1
ATOM 1243 N N . PRO A 1 168 ? 5.366 -2.743 20.105 1.00 80.25 168 PRO A N 1
ATOM 1244 C CA . PRO A 1 168 ? 6.255 -2.653 18.950 1.00 80.25 168 PRO A CA 1
ATOM 1245 C C . PRO A 1 168 ? 7.091 -3.926 18.734 1.00 80.25 168 PRO A C 1
ATOM 1247 O O . PRO A 1 168 ? 7.796 -4.020 17.740 1.00 80.25 168 PRO A O 1
ATOM 1250 N N . SER A 1 169 ? 7.051 -4.907 19.645 1.00 74.88 169 SER A N 1
ATOM 1251 C CA . SER A 1 169 ? 7.677 -6.221 19.442 1.00 74.88 169 SER A CA 1
ATOM 1252 C C . SER A 1 169 ? 6.791 -7.230 18.706 1.00 74.88 169 SER A C 1
ATOM 1254 O O . SER A 1 169 ? 7.312 -8.228 18.207 1.00 74.88 169 SER A O 1
ATOM 1256 N N . THR A 1 170 ? 5.478 -6.980 18.628 1.00 71.94 170 THR A N 1
ATOM 1257 C CA . THR A 1 170 ? 4.552 -7.710 17.747 1.00 71.94 170 THR A CA 1
ATOM 1258 C C . THR A 1 170 ? 4.104 -6.891 16.540 1.00 71.94 170 THR A C 1
ATOM 1260 O O . THR A 1 170 ? 3.512 -7.503 15.657 1.00 71.94 170 THR A O 1
ATOM 1263 N N . SER A 1 171 ? 4.353 -5.566 16.560 1.00 83.44 171 SER A N 1
ATOM 1264 C CA . SER A 1 171 ? 4.341 -4.496 15.526 1.00 83.44 171 SER A CA 1
ATOM 1265 C C . SER A 1 171 ? 3.268 -4.487 14.433 1.00 83.44 171 SER A C 1
ATOM 1267 O O . SER A 1 171 ? 3.166 -3.525 13.692 1.00 83.44 171 SER A O 1
ATOM 1269 N N . THR A 1 172 ? 2.410 -5.487 14.354 1.00 90.44 172 THR A N 1
ATOM 1270 C CA . THR A 1 172 ? 1.404 -5.687 13.311 1.00 90.44 172 THR A CA 1
ATOM 1271 C C . THR A 1 172 ? -0.006 -5.663 13.897 1.00 90.44 172 THR A C 1
ATOM 1273 O O . THR A 1 172 ? -0.976 -5.724 13.156 1.00 90.44 172 THR A O 1
ATOM 1276 N N . VAL A 1 173 ? -0.148 -5.543 15.224 1.00 92.44 173 VAL A N 1
ATOM 1277 C CA . VAL A 1 173 ? -1.448 -5.516 15.905 1.00 92.44 173 VAL A CA 1
ATOM 1278 C C . VAL A 1 173 ? -1.537 -4.342 16.871 1.00 92.44 173 VAL A C 1
ATOM 1280 O O . VAL A 1 173 ? -0.652 -4.152 17.707 1.00 92.44 173 VAL A O 1
ATOM 1283 N N . ALA A 1 174 ? -2.643 -3.602 16.799 1.00 95.31 174 ALA A N 1
ATOM 1284 C CA . ALA A 1 174 ? -3.039 -2.611 17.795 1.00 95.31 174 ALA A CA 1
ATOM 1285 C C . ALA A 1 174 ? -4.391 -2.976 18.418 1.00 95.31 174 ALA A C 1
ATOM 1287 O O . ALA A 1 174 ? -5.354 -3.298 17.720 1.00 95.31 174 ALA A O 1
ATOM 1288 N N . GLU A 1 175 ? -4.474 -2.876 19.743 1.00 96.38 175 GLU A N 1
ATOM 1289 C CA . GLU A 1 175 ? -5.722 -3.034 20.486 1.00 96.38 175 GLU A CA 1
ATOM 1290 C C . GLU A 1 175 ? -6.231 -1.661 20.930 1.00 96.38 175 GLU A C 1
ATOM 1292 O O . GLU A 1 175 ? -5.520 -0.911 21.606 1.00 96.38 175 GLU A O 1
ATOM 1297 N N . ILE A 1 176 ? -7.473 -1.330 20.580 1.00 97.00 176 ILE A N 1
ATOM 1298 C CA . ILE A 1 176 ? -8.129 -0.089 20.995 1.00 97.00 176 ILE A CA 1
ATOM 1299 C C . ILE A 1 176 ? -9.320 -0.417 21.893 1.00 97.00 176 ILE A C 1
ATOM 1301 O O . ILE A 1 176 ? -10.266 -1.093 21.490 1.00 97.00 176 ILE A O 1
ATOM 1305 N N . GLU A 1 177 ? -9.287 0.100 23.117 1.00 97.06 177 GLU A N 1
ATOM 1306 C CA . GLU A 1 177 ? -10.398 0.066 24.062 1.00 97.06 177 GLU A CA 1
ATOM 1307 C C . GLU A 1 177 ? -11.155 1.400 24.006 1.00 97.06 177 GLU A C 1
ATOM 1309 O O . GLU A 1 177 ? -10.552 2.472 24.115 1.00 97.06 177 GLU A O 1
ATOM 1314 N N . VAL A 1 178 ? -12.479 1.336 23.866 1.00 95.31 178 VAL A N 1
ATOM 1315 C CA . VAL A 1 178 ? -13.368 2.503 23.759 1.00 95.31 178 VAL A CA 1
ATOM 1316 C C . VAL A 1 178 ? -14.443 2.433 24.835 1.00 95.31 178 VAL A C 1
ATOM 1318 O O . VAL A 1 178 ? -15.121 1.413 24.984 1.00 95.31 178 VAL A O 1
ATOM 1321 N N . ASP A 1 179 ? -14.637 3.529 25.566 1.00 93.62 179 ASP A N 1
ATOM 1322 C CA . ASP A 1 179 ? -15.802 3.705 26.436 1.00 93.62 179 ASP A CA 1
ATOM 1323 C C . ASP A 1 179 ? -17.064 3.959 25.593 1.00 93.62 179 ASP A C 1
ATOM 1325 O O . ASP A 1 179 ? -17.165 4.953 24.871 1.00 93.62 179 ASP A O 1
ATOM 1329 N N . ASP A 1 180 ? -18.045 3.058 25.689 1.00 89.19 180 ASP A N 1
ATOM 1330 C CA . ASP A 1 180 ? -19.246 3.098 24.859 1.00 89.19 180 ASP A CA 1
ATOM 1331 C C . ASP A 1 180 ? -20.404 3.921 25.434 1.00 89.19 180 ASP A C 1
ATOM 1333 O O . ASP A 1 180 ? -21.465 3.995 24.802 1.00 89.19 180 ASP A O 1
ATOM 1337 N N . SER A 1 181 ? -20.217 4.551 26.599 1.00 85.12 181 SER A N 1
ATOM 1338 C CA . SER A 1 181 ? -21.268 5.271 27.331 1.00 85.12 181 SER A CA 1
ATOM 1339 C C . SER A 1 181 ? -21.844 6.492 26.596 1.00 85.12 181 SER A C 1
ATOM 1341 O O . SER A 1 181 ? -22.876 7.026 27.014 1.00 85.12 181 SER A O 1
ATOM 1343 N N . GLY A 1 182 ? -21.245 6.887 25.470 1.00 82.50 182 GLY A N 1
ATOM 1344 C CA . GLY A 1 182 ? -21.715 7.964 24.602 1.00 82.50 182 GLY A CA 1
ATOM 1345 C C . GLY A 1 182 ? -21.452 7.743 23.114 1.00 82.50 182 GLY A C 1
ATOM 1346 O O . GLY A 1 182 ? -21.425 8.732 22.388 1.00 82.50 182 GLY A O 1
ATOM 1347 N N . LEU A 1 183 ? -21.244 6.492 22.675 1.00 92.69 183 LEU A N 1
ATOM 1348 C CA . LEU A 1 183 ? -20.939 6.173 21.275 1.00 92.69 183 LEU A CA 1
ATOM 1349 C C . LEU A 1 183 ? -22.185 6.324 20.385 1.00 92.69 183 LEU A C 1
ATOM 1351 O O . LEU A 1 183 ? -23.186 5.628 20.592 1.00 92.69 183 LEU A O 1
ATOM 1355 N N . ASN A 1 184 ? -22.112 7.195 19.382 1.00 94.38 184 ASN A N 1
ATOM 1356 C CA . ASN A 1 184 ? -23.170 7.468 18.410 1.00 94.38 184 ASN A CA 1
ATOM 1357 C C . ASN A 1 184 ? -22.771 7.006 17.010 1.00 94.38 184 ASN A C 1
ATOM 1359 O O . ASN A 1 184 ? -21.594 6.920 16.675 1.00 94.38 184 ASN A O 1
ATOM 1363 N N . ASP A 1 185 ? -23.777 6.708 16.186 1.00 96.00 185 ASP A N 1
ATOM 1364 C CA . ASP A 1 185 ? -23.573 6.483 14.753 1.00 96.00 185 ASP A CA 1
ATOM 1365 C C . ASP A 1 185 ? -22.851 7.687 14.122 1.00 96.00 185 ASP A C 1
ATOM 1367 O O . ASP A 1 185 ? -23.264 8.834 14.318 1.00 96.00 185 ASP A O 1
ATOM 1371 N N . GLY A 1 186 ? -21.768 7.410 13.400 1.00 94.81 186 GLY A N 1
ATOM 1372 C CA . GLY A 1 186 ? -20.865 8.397 12.818 1.00 94.81 186 GLY A CA 1
ATOM 1373 C C . GLY A 1 186 ? -19.695 8.822 13.708 1.00 94.81 186 GLY A C 1
ATOM 1374 O O . GLY A 1 186 ? -18.876 9.610 13.240 1.00 94.81 186 GLY A O 1
ATOM 1375 N N . ASP A 1 187 ? -19.582 8.325 14.944 1.00 96.12 187 ASP A N 1
ATOM 1376 C CA . ASP A 1 187 ? -18.420 8.619 15.784 1.00 96.12 187 ASP A CA 1
ATOM 1377 C C . ASP A 1 187 ? -17.132 8.053 15.162 1.00 96.12 187 ASP A C 1
ATOM 1379 O O . ASP A 1 187 ? -17.109 6.966 14.572 1.00 96.12 187 ASP A O 1
ATOM 1383 N N . VAL A 1 188 ? -16.049 8.809 15.327 1.00 96.19 188 VAL A N 1
ATOM 1384 C CA . VAL A 1 188 ? -14.748 8.587 14.695 1.00 96.19 188 VAL A CA 1
ATOM 1385 C C . VAL A 1 188 ? -13.659 8.465 15.750 1.00 96.19 188 VAL A C 1
ATOM 1387 O O . VAL A 1 188 ? -13.596 9.265 16.686 1.00 96.19 188 VAL A O 1
ATOM 1390 N N . ILE A 1 189 ? -12.776 7.491 15.550 1.00 96.50 189 ILE A N 1
ATOM 1391 C CA . ILE A 1 189 ? -11.453 7.425 16.172 1.00 96.50 189 ILE A CA 1
ATOM 1392 C C . ILE A 1 189 ? -10.447 7.565 15.043 1.00 96.50 189 ILE A C 1
ATOM 1394 O O . ILE A 1 189 ? -10.456 6.755 14.114 1.00 96.50 189 ILE A O 1
ATOM 1398 N N . LYS A 1 190 ? -9.602 8.590 15.117 1.00 95.44 190 LYS A N 1
ATOM 1399 C CA . LYS A 1 190 ? -8.518 8.781 14.162 1.00 95.44 190 LYS A CA 1
ATOM 1400 C C . LYS A 1 190 ? -7.198 8.423 14.827 1.00 95.44 190 LYS A C 1
ATOM 1402 O O . LYS A 1 190 ? -6.904 8.874 15.934 1.00 95.44 190 LYS A O 1
ATOM 1407 N N . LEU A 1 191 ? -6.451 7.557 14.166 1.00 94.75 191 LEU A N 1
ATOM 1408 C CA . LEU A 1 191 ? -5.153 7.077 14.597 1.00 94.75 191 LEU A CA 1
ATOM 1409 C C . LEU A 1 191 ? -4.085 7.615 13.651 1.00 94.75 191 LEU A C 1
ATOM 1411 O O . LEU A 1 191 ? -4.304 7.639 12.444 1.00 94.75 191 LEU A O 1
ATOM 1415 N N . GLU A 1 192 ? -2.939 7.979 14.206 1.00 92.75 192 GLU A N 1
ATOM 1416 C CA . GLU A 1 192 ? -1.711 8.255 13.462 1.00 92.75 192 GLU A CA 1
ATOM 1417 C C . GLU A 1 192 ? -0.832 7.004 13.528 1.00 92.75 192 GLU A C 1
ATOM 1419 O O . GLU A 1 192 ? -0.579 6.468 14.615 1.00 92.75 192 GLU A O 1
ATOM 1424 N N . ILE A 1 193 ? -0.408 6.514 12.366 1.00 90.62 193 ILE A N 1
ATOM 1425 C CA . ILE A 1 193 ? 0.423 5.321 12.218 1.00 90.62 193 ILE A CA 1
ATOM 1426 C C . ILE A 1 193 ? 1.786 5.755 11.687 1.00 90.62 193 ILE A C 1
ATOM 1428 O O . ILE A 1 193 ? 1.861 6.317 10.597 1.00 90.62 193 ILE A O 1
ATOM 1432 N N . GLU A 1 194 ? 2.853 5.468 12.434 1.00 87.56 194 GLU A N 1
ATOM 1433 C CA . GLU A 1 194 ? 4.223 5.642 11.938 1.00 87.56 194 GLU A CA 1
ATOM 1434 C C . GLU A 1 194 ? 4.738 4.286 11.450 1.00 87.56 194 GLU A C 1
ATOM 1436 O O . GLU A 1 194 ? 4.906 3.351 12.242 1.00 87.56 194 GLU A O 1
ATOM 1441 N N . GLU A 1 195 ? 5.019 4.162 10.160 1.00 79.19 195 GLU A N 1
ATOM 1442 C CA . GLU A 1 195 ? 5.609 2.951 9.584 1.00 79.19 195 GLU A CA 1
ATOM 1443 C C . GLU A 1 195 ? 7.117 2.819 9.875 1.00 79.19 195 GLU A C 1
ATOM 1445 O O . GLU A 1 195 ? 7.788 3.758 10.316 1.00 79.19 195 GLU A O 1
ATOM 1450 N N . LEU A 1 196 ? 7.671 1.630 9.617 1.00 72.75 196 LEU A N 1
ATOM 1451 C CA . LEU A 1 196 ? 9.114 1.370 9.707 1.00 72.75 196 LEU A CA 1
ATOM 1452 C C . LEU A 1 196 ? 9.876 1.654 8.403 1.00 72.75 196 LEU A C 1
ATOM 1454 O O . LEU A 1 196 ? 11.107 1.528 8.389 1.00 72.75 196 LEU A O 1
ATOM 1458 N N . SER A 1 197 ? 9.178 2.047 7.335 1.00 67.81 197 SER A N 1
ATOM 1459 C CA . SER A 1 197 ? 9.776 2.290 6.024 1.00 67.81 197 SER A CA 1
ATOM 1460 C C . SER A 1 197 ? 10.816 3.428 6.054 1.00 67.81 197 SER A C 1
ATOM 1462 O O . SER A 1 197 ? 10.888 4.269 6.961 1.00 67.81 197 SER A O 1
ATOM 1464 N N . LEU A 1 198 ? 11.641 3.484 5.005 1.00 59.41 198 LEU A N 1
ATOM 1465 C CA . LEU A 1 198 ? 12.624 4.554 4.809 1.00 59.41 198 LEU A CA 1
ATOM 1466 C C . LEU A 1 198 ? 11.981 5.931 4.596 1.00 59.41 198 LEU A C 1
ATOM 1468 O O . LEU A 1 198 ? 12.649 6.946 4.822 1.00 59.41 198 LEU A O 1
ATOM 1472 N N . ALA A 1 199 ? 10.723 5.969 4.160 1.00 59.78 199 ALA A N 1
ATOM 1473 C CA . ALA A 1 199 ? 9.995 7.192 3.873 1.00 59.78 199 ALA A CA 1
ATOM 1474 C C . ALA A 1 199 ? 9.441 7.856 5.143 1.00 59.78 199 ALA A C 1
ATOM 1476 O O . ALA A 1 199 ? 9.280 9.078 5.146 1.00 59.78 199 ALA A O 1
ATOM 1477 N N . LYS A 1 200 ? 9.251 7.086 6.231 1.00 66.44 200 LYS A N 1
ATOM 1478 C CA . LYS A 1 200 ? 8.645 7.547 7.493 1.00 66.44 200 LYS A CA 1
ATOM 1479 C C . LYS A 1 200 ? 7.351 8.312 7.241 1.00 66.44 200 LYS A C 1
ATOM 1481 O O . LYS A 1 200 ? 7.214 9.468 7.647 1.00 66.44 200 LYS A O 1
ATOM 1486 N N . ILE A 1 201 ? 6.459 7.700 6.478 1.00 66.56 201 ILE A N 1
ATOM 1487 C CA . ILE A 1 201 ? 5.187 8.315 6.155 1.00 66.56 201 ILE A CA 1
ATOM 1488 C C . ILE A 1 201 ? 4.275 8.142 7.371 1.00 66.56 201 ILE A C 1
ATOM 1490 O O . ILE A 1 201 ? 4.034 7.024 7.823 1.00 66.56 201 ILE A O 1
ATOM 1494 N N . ASP A 1 202 ? 3.765 9.261 7.884 1.00 77.75 202 ASP A N 1
ATOM 1495 C CA . ASP A 1 202 ? 2.670 9.249 8.849 1.00 77.75 202 ASP A CA 1
ATOM 1496 C C . ASP A 1 202 ? 1.372 8.980 8.082 1.00 77.75 202 ASP A C 1
ATOM 1498 O O . ASP A 1 202 ? 1.020 9.716 7.152 1.00 77.75 202 ASP A O 1
ATOM 1502 N N . ILE A 1 203 ? 0.672 7.907 8.443 1.00 86.12 203 ILE A N 1
ATOM 1503 C CA . ILE A 1 203 ? -0.550 7.474 7.763 1.00 86.12 203 ILE A CA 1
ATOM 1504 C C . ILE A 1 203 ? -1.710 7.547 8.742 1.00 86.12 203 ILE A C 1
ATOM 1506 O O . ILE A 1 203 ? -1.660 6.992 9.840 1.00 86.12 203 ILE A O 1
ATOM 1510 N N . ASP A 1 204 ? -2.793 8.189 8.320 1.00 90.88 204 ASP A N 1
ATOM 1511 C CA . ASP A 1 204 ? -4.022 8.203 9.102 1.00 90.88 204 ASP A CA 1
ATOM 1512 C C . ASP A 1 204 ? -4.735 6.848 9.005 1.00 90.88 204 ASP A C 1
ATOM 1514 O O . ASP A 1 204 ? -4.911 6.290 7.923 1.00 90.88 204 ASP A O 1
ATOM 1518 N N . CYS A 1 205 ? -5.248 6.345 10.121 1.00 93.44 205 CYS A N 1
ATOM 1519 C CA . CYS A 1 205 ? -6.215 5.254 10.151 1.00 93.44 205 CYS A CA 1
ATOM 1520 C C . CYS A 1 205 ? -7.497 5.742 10.828 1.00 93.44 205 CYS A C 1
ATOM 1522 O O . CYS A 1 205 ? -7.502 6.172 11.981 1.00 93.44 205 CYS A O 1
ATOM 1524 N N . ILE A 1 206 ? -8.603 5.702 10.091 1.00 95.31 206 ILE A N 1
ATOM 1525 C CA . ILE A 1 206 ? -9.897 6.225 10.518 1.00 95.31 206 ILE A CA 1
ATOM 1526 C C . ILE A 1 206 ? -10.820 5.050 10.812 1.00 95.31 206 ILE A C 1
ATOM 1528 O O . ILE A 1 206 ? -11.178 4.277 9.921 1.00 95.31 206 ILE A O 1
ATOM 1532 N N . LEU A 1 207 ? -11.254 4.955 12.064 1.00 97.12 207 LEU A N 1
ATOM 1533 C CA . LEU A 1 207 ? -12.293 4.035 12.498 1.00 97.12 207 LEU A CA 1
ATOM 1534 C C . LEU A 1 207 ? -13.605 4.799 12.624 1.00 97.12 207 LEU A C 1
ATOM 1536 O O . LEU A 1 207 ? -13.674 5.797 13.337 1.00 97.12 207 LEU A O 1
ATOM 1540 N N . THR A 1 208 ? -14.659 4.330 11.960 1.00 97.31 208 THR A N 1
ATOM 1541 C CA . THR A 1 208 ? -16.001 4.928 12.042 1.00 97.31 208 THR A CA 1
ATOM 1542 C C . THR A 1 208 ? -17.011 3.913 12.551 1.00 97.31 208 THR A C 1
ATOM 1544 O O . THR A 1 208 ? -17.141 2.819 11.992 1.00 97.31 208 THR A O 1
ATOM 1547 N N . TRP A 1 209 ? -17.749 4.280 13.595 1.00 97.25 209 TRP A N 1
ATOM 1548 C CA . TRP A 1 209 ? -18.851 3.480 14.116 1.00 97.25 209 TRP A CA 1
ATOM 1549 C C . TRP A 1 209 ? -20.124 3.733 13.303 1.00 97.25 209 TRP A C 1
ATOM 1551 O O . TRP A 1 209 ? -20.591 4.864 13.241 1.00 97.25 209 TRP A O 1
ATOM 1561 N N . ASP A 1 210 ? -20.718 2.691 12.713 1.00 96.25 210 ASP A N 1
ATOM 1562 C CA . ASP A 1 210 ? -21.943 2.804 11.886 1.00 96.25 210 ASP A CA 1
ATOM 1563 C C . ASP A 1 210 ? -23.252 2.502 12.648 1.00 96.25 210 ASP A C 1
ATOM 1565 O O . ASP A 1 210 ? -24.290 2.170 12.067 1.00 96.25 210 ASP A O 1
ATOM 1569 N N . GLY A 1 211 ? -23.190 2.498 13.983 1.00 94.19 211 GLY A N 1
ATOM 1570 C CA . GLY A 1 211 ? -24.290 2.055 14.841 1.00 94.19 211 GLY A CA 1
ATOM 1571 C C . GLY A 1 211 ? -24.290 0.551 15.139 1.00 94.19 211 GLY A C 1
ATOM 1572 O O . GLY A 1 211 ? -24.931 0.134 16.108 1.00 94.19 211 GLY A O 1
ATOM 1573 N N . THR A 1 212 ? -23.569 -0.262 14.360 1.00 94.06 212 THR A N 1
ATOM 1574 C CA . THR A 1 212 ? -23.543 -1.730 14.491 1.00 94.06 212 THR A CA 1
ATOM 1575 C C . THR A 1 212 ? -22.132 -2.300 14.603 1.00 94.06 212 THR A C 1
ATOM 1577 O O . THR A 1 212 ? -21.914 -3.245 15.365 1.00 94.06 212 THR A O 1
ATOM 1580 N N . LYS A 1 213 ? -21.181 -1.759 13.845 1.00 94.94 213 LYS A N 1
ATOM 1581 C CA . LYS A 1 213 ? -19.788 -2.198 13.800 1.00 94.94 213 LYS A CA 1
ATOM 1582 C C . LYS A 1 213 ? -18.856 -1.020 13.525 1.00 94.94 213 LYS A C 1
ATOM 1584 O O . LYS A 1 213 ? -19.272 0.049 13.079 1.00 94.94 213 LYS A O 1
ATOM 1589 N N . TRP A 1 214 ? -17.576 -1.264 13.766 1.00 97.50 214 TRP A N 1
ATOM 1590 C CA . TRP A 1 214 ? -16.514 -0.397 13.283 1.00 97.50 214 TRP A CA 1
ATOM 1591 C C . TRP A 1 214 ? -16.243 -0.686 11.807 1.00 97.50 214 TRP A C 1
ATOM 1593 O O . TRP A 1 214 ? -16.299 -1.834 11.360 1.00 97.50 214 TRP A O 1
ATOM 1603 N N . ASN A 1 215 ? -15.956 0.369 11.058 1.00 96.56 215 ASN A N 1
ATOM 1604 C CA . ASN A 1 215 ? -15.399 0.309 9.716 1.00 96.56 215 ASN A CA 1
ATOM 1605 C C . ASN A 1 215 ? -14.031 0.990 9.758 1.00 96.56 215 ASN A C 1
ATOM 1607 O O . ASN A 1 215 ? -13.876 1.978 10.471 1.00 96.56 215 ASN A O 1
ATOM 1611 N N . VAL A 1 216 ? -13.065 0.455 9.018 1.00 95.62 216 VAL A N 1
ATOM 1612 C CA . VAL A 1 216 ? -11.698 0.978 8.948 1.00 95.62 216 VAL A CA 1
ATOM 1613 C C . VAL A 1 216 ? -11.443 1.563 7.566 1.00 95.62 216 VAL A C 1
ATOM 1615 O O . VAL A 1 216 ? -11.897 1.011 6.561 1.00 95.62 216 VAL A O 1
ATOM 1618 N N . LYS A 1 217 ? -10.747 2.696 7.525 1.00 92.69 217 LYS A N 1
ATOM 1619 C CA . LYS A 1 217 ? -10.252 3.320 6.301 1.00 92.69 217 LYS A CA 1
ATOM 1620 C C . LYS A 1 217 ? -8.857 3.889 6.552 1.00 92.69 217 LYS A C 1
ATOM 1622 O O . LYS A 1 217 ? -8.683 4.666 7.485 1.00 92.69 217 LYS A O 1
ATOM 1627 N N . MET A 1 218 ? -7.911 3.572 5.673 1.00 88.88 218 MET A N 1
ATOM 1628 C CA . MET A 1 218 ? -6.597 4.220 5.650 1.00 88.88 218 MET A CA 1
ATOM 1629 C C . MET A 1 218 ? -6.660 5.570 4.918 1.00 88.88 218 MET A C 1
ATOM 1631 O O . MET A 1 218 ? -7.406 5.725 3.940 1.00 88.88 218 MET A O 1
ATOM 1635 N N . GLY A 1 219 ? -5.908 6.550 5.416 1.00 79.81 219 GLY A N 1
ATOM 1636 C CA . GLY A 1 219 ? -5.792 7.914 4.906 1.00 79.81 219 GLY A CA 1
ATOM 1637 C C . GLY A 1 219 ? -5.302 7.975 3.464 1.00 79.81 219 GLY A C 1
ATOM 1638 O O . GLY A 1 219 ? -4.791 6.996 2.922 1.00 79.81 219 GLY A O 1
ATOM 1639 N N . ASP A 1 220 ? -5.524 9.11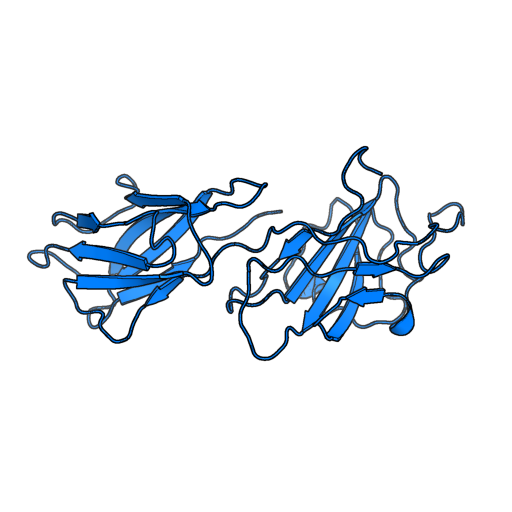8 2.813 1.00 67.56 220 ASP A N 1
ATOM 1640 C CA . ASP A 1 220 ? -5.079 9.313 1.436 1.00 67.56 220 ASP A CA 1
ATOM 1641 C C . ASP A 1 220 ? -3.583 9.624 1.381 1.00 67.56 220 ASP A C 1
ATOM 1643 O O . ASP A 1 220 ? -3.109 10.516 2.082 1.00 67.56 220 ASP A O 1
ATOM 1647 N N . PHE A 1 221 ? -2.863 8.909 0.516 1.00 62.78 221 PHE A N 1
ATOM 1648 C CA . PHE A 1 221 ? -1.476 9.209 0.189 1.00 62.78 221 PHE A CA 1
ATOM 1649 C C . PHE A 1 221 ? -1.419 10.161 -1.013 1.00 62.78 221 PHE A C 1
ATOM 1651 O O . PHE A 1 221 ? -2.129 9.959 -2.002 1.00 62.78 221 PHE A O 1
ATOM 1658 N N . TYR A 1 222 ? -0.587 11.200 -0.928 1.00 52.00 222 TYR A N 1
ATOM 1659 C CA . TYR A 1 222 ? -0.363 12.156 -2.013 1.00 52.00 222 TYR A CA 1
ATOM 1660 C C . TYR A 1 222 ? 1.109 12.086 -2.442 1.00 52.00 222 TYR A C 1
ATOM 1662 O O . TYR A 1 222 ? 1.988 12.369 -1.629 1.00 52.00 222 TYR A O 1
ATOM 1670 N N . PHE A 1 223 ? 1.347 11.716 -3.706 1.00 51.75 223 PHE A N 1
ATOM 1671 C CA . PHE A 1 223 ? 2.637 11.862 -4.394 1.00 51.75 223 PHE A CA 1
ATOM 1672 C C . PHE A 1 223 ? 2.768 13.264 -5.005 1.00 51.75 223 PHE A C 1
ATOM 1674 O O . PHE A 1 223 ? 1.748 13.776 -5.530 1.00 51.75 223 PHE A O 1
#